Protein AF-A0A8H9K3W3-F1 (afdb_monomer)

Mean predicted aligned error: 12.21 Å

Structure (mmCIF, N/CA/C/O backbone):
data_AF-A0A8H9K3W3-F1
#
_entry.id   AF-A0A8H9K3W3-F1
#
loop_
_atom_site.group_PDB
_atom_site.id
_atom_site.type_symbol
_atom_site.label_atom_id
_atom_site.label_alt_id
_atom_site.label_comp_id
_atom_site.label_asym_id
_atom_site.label_entity_id
_atom_site.label_seq_id
_atom_site.pdbx_PDB_ins_code
_atom_site.Cartn_x
_atom_site.Cartn_y
_atom_site.Cartn_z
_atom_site.occupancy
_atom_site.B_iso_or_equiv
_atom_site.auth_seq_id
_atom_site.auth_comp_id
_atom_site.auth_asym_id
_atom_site.auth_atom_id
_atom_site.pdbx_PDB_model_num
ATOM 1 N N . MET A 1 1 ? 20.165 -15.865 -14.69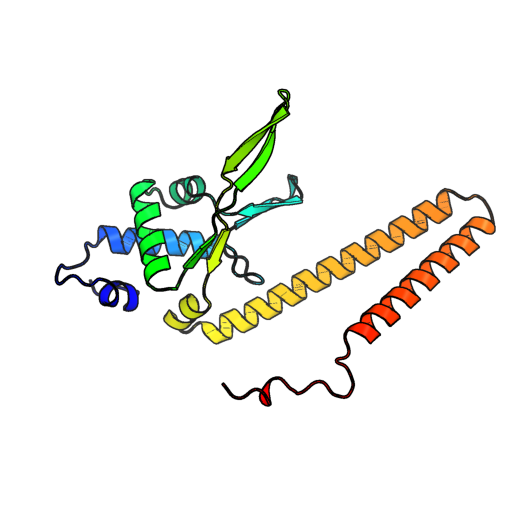4 1.00 43.91 1 MET A N 1
ATOM 2 C CA . MET A 1 1 ? 19.268 -15.900 -13.515 1.00 43.91 1 MET A CA 1
ATOM 3 C C . MET A 1 1 ? 17.821 -15.957 -14.003 1.00 43.91 1 MET A C 1
ATOM 5 O O . MET A 1 1 ? 17.413 -15.048 -14.722 1.00 43.91 1 MET A O 1
ATOM 9 N N . ARG A 1 2 ? 17.068 -17.030 -13.706 1.00 52.25 2 ARG A N 1
ATOM 10 C CA . ARG A 1 2 ? 15.620 -17.091 -14.001 1.00 52.25 2 ARG A CA 1
ATOM 11 C C . ARG A 1 2 ? 14.913 -15.979 -13.216 1.00 52.25 2 ARG A C 1
ATOM 13 O O . ARG A 1 2 ? 15.301 -15.685 -12.091 1.00 52.25 2 ARG A O 1
ATOM 20 N N . SER A 1 3 ? 13.920 -15.322 -13.817 1.00 56.47 3 SER A N 1
ATOM 21 C CA . SER A 1 3 ? 13.124 -14.315 -13.104 1.00 56.47 3 SER A CA 1
ATOM 22 C C . SER A 1 3 ? 12.353 -14.981 -11.965 1.00 56.47 3 SER A C 1
ATOM 24 O O . SER A 1 3 ? 11.585 -15.899 -12.230 1.00 56.47 3 SER A O 1
ATOM 26 N N . THR A 1 4 ? 12.498 -14.478 -10.735 1.00 66.75 4 THR A N 1
ATOM 27 C CA . THR A 1 4 ? 11.695 -14.889 -9.565 1.00 66.75 4 THR A CA 1
ATOM 28 C C . THR A 1 4 ? 10.192 -14.696 -9.791 1.00 66.75 4 THR A C 1
ATOM 30 O O . THR A 1 4 ? 9.378 -15.330 -9.136 1.00 66.75 4 THR A O 1
ATOM 33 N N . ILE A 1 5 ? 9.815 -13.839 -10.747 1.00 75.44 5 ILE A N 1
ATOM 34 C CA . ILE A 1 5 ? 8.431 -13.624 -11.173 1.00 75.44 5 ILE A CA 1
ATOM 35 C C . ILE A 1 5 ? 8.332 -13.999 -12.657 1.00 75.44 5 ILE A C 1
ATOM 37 O O . ILE A 1 5 ? 8.732 -13.197 -13.514 1.00 75.44 5 ILE A O 1
ATOM 41 N N . PRO A 1 6 ? 7.838 -15.202 -12.994 1.00 74.06 6 PRO A N 1
ATOM 42 C CA . PRO A 1 6 ? 7.795 -15.693 -14.374 1.00 74.06 6 PRO A CA 1
ATOM 43 C C . PRO A 1 6 ? 6.991 -14.786 -15.318 1.00 74.06 6 PRO A C 1
ATOM 45 O O . PRO A 1 6 ? 7.376 -14.574 -16.469 1.00 74.06 6 PRO A O 1
ATOM 48 N N . MET A 1 7 ? 5.922 -14.174 -14.798 1.00 78.12 7 MET A N 1
ATOM 49 C CA . MET A 1 7 ? 5.027 -13.268 -15.532 1.00 78.12 7 MET A CA 1
ATOM 50 C C . MET A 1 7 ? 5.758 -12.044 -16.105 1.00 78.12 7 MET A C 1
ATOM 52 O O . MET A 1 7 ? 5.444 -11.601 -17.205 1.00 78.12 7 MET A O 1
ATOM 56 N N . LEU A 1 8 ? 6.780 -11.525 -15.409 1.00 78.62 8 LEU A N 1
ATOM 57 C CA . LEU A 1 8 ? 7.542 -10.357 -15.877 1.00 78.62 8 LEU A CA 1
ATOM 58 C C . LEU A 1 8 ? 8.321 -10.647 -17.161 1.00 78.62 8 LEU A C 1
ATOM 60 O O . LEU A 1 8 ? 8.404 -9.780 -18.033 1.00 78.62 8 LEU A O 1
ATOM 64 N N . ALA A 1 9 ? 8.885 -11.854 -17.267 1.00 74.25 9 ALA A N 1
ATOM 65 C CA . ALA A 1 9 ? 9.609 -12.287 -18.454 1.00 74.25 9 ALA A CA 1
ATOM 66 C C . ALA A 1 9 ? 8.648 -12.496 -19.629 1.00 74.25 9 ALA A C 1
ATOM 68 O O . ALA A 1 9 ? 8.903 -11.974 -20.707 1.00 74.25 9 ALA A O 1
ATOM 69 N N . ARG A 1 10 ? 7.525 -13.190 -19.393 1.00 71.00 10 ARG A N 1
ATOM 70 C CA . ARG A 1 10 ? 6.530 -13.495 -20.433 1.00 71.00 10 ARG A CA 1
ATOM 71 C C . ARG A 1 10 ? 5.846 -12.266 -20.995 1.00 71.00 10 ARG A C 1
ATOM 73 O O . ARG A 1 10 ? 5.627 -12.202 -22.190 1.00 71.00 10 ARG A O 1
ATOM 80 N N . ALA A 1 11 ? 5.505 -11.304 -20.146 1.00 74.50 11 ALA A N 1
ATOM 81 C CA . ALA A 1 11 ? 4.770 -10.149 -20.621 1.00 74.50 11 ALA A CA 1
ATOM 82 C C . ALA A 1 11 ? 5.620 -9.302 -21.581 1.00 74.50 11 ALA A C 1
ATOM 84 O O . ALA A 1 11 ? 5.090 -8.451 -22.283 1.00 74.50 11 ALA A O 1
ATOM 85 N N . LYS A 1 12 ? 6.958 -9.362 -21.501 1.00 73.44 12 LYS A N 1
ATOM 86 C CA . LYS A 1 12 ? 7.819 -8.513 -22.326 1.00 73.44 12 LYS A CA 1
ATOM 87 C C . LYS A 1 12 ? 7.942 -9.152 -23.710 1.00 73.44 12 LYS A C 1
ATOM 89 O O . LYS A 1 12 ? 8.630 -10.158 -23.835 1.00 73.44 12 LYS A O 1
ATOM 94 N N . ASP A 1 13 ? 7.367 -8.519 -24.729 1.00 69.06 13 ASP A N 1
ATOM 95 C CA . ASP A 1 13 ? 7.455 -8.945 -26.136 1.00 69.06 13 ASP A CA 1
ATOM 96 C C . ASP A 1 13 ? 8.844 -8.662 -26.729 1.00 69.06 13 ASP A C 1
ATOM 98 O O . ASP A 1 13 ? 9.031 -7.918 -27.688 1.00 69.06 13 ASP A O 1
ATOM 102 N N . SER A 1 14 ? 9.883 -9.190 -26.089 1.00 71.19 14 SER A N 1
ATOM 103 C CA . SER A 1 14 ? 11.264 -8.982 -26.489 1.00 71.19 14 SER A CA 1
ATOM 104 C C . SER A 1 14 ? 12.053 -10.265 -26.320 1.00 71.19 14 SER A C 1
ATOM 106 O O . SER A 1 14 ? 12.122 -10.830 -25.232 1.00 71.19 14 SER A O 1
ATOM 108 N N . LYS A 1 15 ? 12.754 -10.656 -27.388 1.00 73.94 15 LYS A N 1
ATOM 109 C CA . LYS A 1 15 ? 13.734 -11.751 -27.368 1.00 73.94 15 LYS A CA 1
ATOM 110 C C . LYS A 1 15 ? 14.966 -11.423 -26.509 1.00 73.94 15 LYS A C 1
ATOM 112 O O . LYS A 1 15 ? 15.795 -12.291 -26.255 1.00 73.94 15 LYS A O 1
ATOM 117 N N . ARG A 1 16 ? 15.117 -10.167 -26.063 1.00 73.94 16 ARG A N 1
ATOM 118 C CA . ARG A 1 16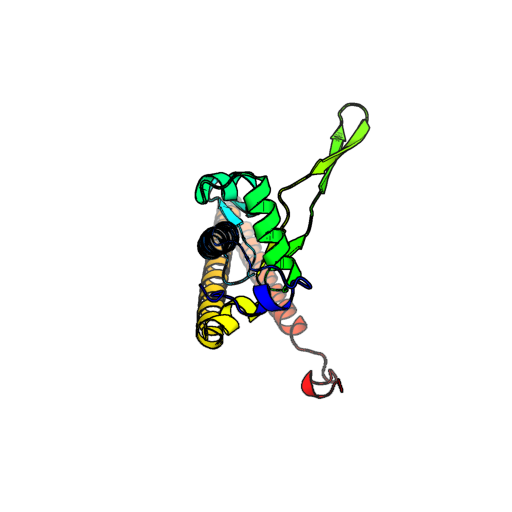 ? 16.280 -9.711 -25.299 1.00 73.94 16 ARG A CA 1
ATOM 119 C C . ARG A 1 16 ? 16.192 -10.139 -23.838 1.00 73.94 16 ARG A C 1
ATOM 121 O O . ARG A 1 16 ? 15.231 -9.822 -23.135 1.00 73.94 16 ARG A O 1
ATOM 128 N N . GLN A 1 17 ? 17.272 -10.742 -23.351 1.00 74.62 17 GLN A N 1
ATOM 129 C CA . GLN A 1 17 ? 17.410 -11.128 -21.952 1.00 74.62 17 GLN A CA 1
ATOM 130 C C . GLN A 1 17 ? 17.262 -9.924 -21.005 1.00 74.62 17 GLN A C 1
ATOM 132 O O . GLN A 1 17 ? 17.802 -8.834 -21.231 1.00 74.62 17 GLN A O 1
ATOM 137 N N . ARG A 1 18 ? 16.520 -10.125 -19.908 1.00 76.19 18 ARG A N 1
ATOM 138 C CA . ARG A 1 18 ? 16.395 -9.132 -18.836 1.00 76.19 18 ARG A CA 1
ATOM 139 C C . ARG A 1 18 ? 17.734 -8.987 -18.111 1.00 76.19 18 ARG A C 1
ATOM 141 O O . ARG A 1 18 ? 18.323 -9.980 -17.689 1.00 76.19 18 ARG A O 1
ATOM 148 N N . ARG A 1 19 ? 18.180 -7.745 -17.927 1.00 82.19 19 ARG A N 1
ATOM 149 C CA . ARG A 1 19 ? 19.365 -7.427 -17.122 1.00 82.19 19 ARG A CA 1
ATOM 150 C C . ARG A 1 19 ? 19.089 -7.704 -15.643 1.00 82.19 19 ARG A C 1
ATOM 152 O O . ARG A 1 19 ? 17.989 -7.425 -15.161 1.00 82.19 19 ARG A O 1
ATOM 159 N N . SER A 1 20 ? 20.091 -8.206 -14.928 1.00 84.31 20 SER A N 1
ATOM 160 C CA . SER A 1 20 ? 20.026 -8.458 -13.480 1.00 84.31 20 SER A CA 1
ATOM 161 C C . SER A 1 20 ? 19.618 -7.208 -12.693 1.00 84.31 20 SER A C 1
ATOM 163 O O . SER A 1 20 ? 18.763 -7.297 -11.820 1.00 84.31 20 SER A O 1
ATOM 165 N N . GLU A 1 21 ? 20.111 -6.033 -13.093 1.00 87.00 21 GLU A N 1
ATOM 166 C CA . GLU A 1 21 ? 19.803 -4.737 -12.466 1.00 87.00 21 GLU A CA 1
ATOM 167 C C . GLU A 1 21 ? 18.293 -4.416 -12.400 1.00 87.00 21 GLU A C 1
ATOM 169 O O . GLU A 1 21 ? 17.808 -3.788 -11.456 1.00 87.00 21 GLU A O 1
ATOM 174 N N . SER A 1 22 ? 17.532 -4.824 -13.422 1.00 85.88 22 SER A N 1
ATOM 175 C CA . SER A 1 22 ? 16.086 -4.579 -13.509 1.00 85.88 22 SER A CA 1
ATOM 176 C C . SER A 1 22 ? 15.336 -5.571 -12.626 1.00 85.88 22 SER A C 1
ATOM 178 O O . SER A 1 22 ? 14.423 -5.175 -11.904 1.00 85.88 22 SER A O 1
ATOM 180 N N . ALA A 1 23 ? 15.780 -6.832 -12.604 1.00 86.44 23 ALA A N 1
ATOM 181 C CA . ALA A 1 23 ? 15.254 -7.836 -11.686 1.00 86.44 23 ALA A CA 1
ATOM 182 C C . ALA A 1 23 ? 15.412 -7.394 -10.224 1.00 86.44 23 ALA A C 1
ATOM 184 O O . ALA A 1 23 ? 14.458 -7.449 -9.454 1.00 86.44 23 ALA A O 1
ATOM 185 N N . GLU A 1 24 ? 16.599 -6.907 -9.871 1.00 91.50 24 GLU A N 1
ATOM 186 C CA . GLU A 1 24 ? 16.906 -6.396 -8.539 1.00 91.50 24 GLU A CA 1
ATOM 187 C C . GLU A 1 24 ? 16.043 -5.180 -8.180 1.00 91.50 24 GLU A C 1
ATOM 189 O O . GLU A 1 24 ? 15.456 -5.139 -7.099 1.00 91.50 24 GLU A O 1
ATOM 194 N N . ALA A 1 25 ? 15.882 -4.229 -9.107 1.00 94.50 25 ALA A N 1
ATOM 195 C CA . ALA A 1 25 ? 15.047 -3.053 -8.881 1.00 94.50 25 ALA A CA 1
ATOM 196 C C . ALA A 1 25 ? 13.586 -3.425 -8.571 1.00 94.50 25 ALA A C 1
ATOM 198 O O . ALA A 1 25 ? 12.996 -2.876 -7.641 1.00 94.50 25 ALA A O 1
ATOM 199 N N . VAL A 1 26 ? 13.010 -4.383 -9.307 1.00 93.50 26 VAL A N 1
ATOM 200 C CA . VAL A 1 26 ? 11.648 -4.872 -9.042 1.00 93.50 26 VAL A CA 1
ATOM 201 C C . VAL A 1 26 ? 11.559 -5.547 -7.675 1.00 93.50 26 VAL A C 1
ATOM 203 O O . VAL A 1 26 ? 10.626 -5.270 -6.923 1.00 93.50 26 VAL A O 1
ATOM 206 N N . THR A 1 27 ? 12.537 -6.379 -7.316 1.00 92.88 27 THR A N 1
ATOM 207 C CA . THR A 1 27 ? 12.581 -7.044 -6.006 1.00 92.88 27 THR A CA 1
ATOM 208 C C . THR A 1 27 ? 12.653 -6.037 -4.855 1.00 92.88 27 THR A C 1
ATOM 210 O O . THR A 1 27 ? 11.908 -6.163 -3.883 1.00 92.88 27 THR A O 1
ATOM 213 N N . LEU A 1 28 ? 13.494 -5.004 -4.964 1.00 96.12 28 LEU A N 1
ATOM 214 C CA . LEU A 1 28 ? 13.604 -3.950 -3.949 1.00 96.12 28 LEU A CA 1
ATOM 215 C C . LEU A 1 28 ? 12.302 -3.155 -3.804 1.00 96.12 28 LEU A C 1
ATOM 217 O O . LEU A 1 28 ? 11.858 -2.890 -2.685 1.00 96.12 28 LEU A O 1
ATOM 221 N N . VAL A 1 29 ? 11.653 -2.819 -4.920 1.00 96.44 29 VAL A N 1
ATOM 222 C CA . VAL A 1 29 ? 10.353 -2.135 -4.903 1.00 96.44 29 VAL A CA 1
ATOM 223 C C . VAL A 1 29 ? 9.269 -3.019 -4.284 1.00 96.44 29 VAL A C 1
ATOM 225 O O . VAL A 1 29 ? 8.509 -2.530 -3.451 1.00 96.44 29 VAL A O 1
ATOM 228 N N . LEU A 1 30 ? 9.224 -4.316 -4.600 1.00 94.88 30 LEU A N 1
ATOM 229 C CA . LEU A 1 30 ? 8.292 -5.258 -3.970 1.00 94.88 30 LEU A CA 1
ATOM 230 C C . LEU A 1 30 ? 8.523 -5.388 -2.465 1.00 94.88 30 LEU A C 1
ATOM 232 O O . LEU A 1 30 ? 7.560 -5.379 -1.703 1.00 94.88 30 LEU A O 1
ATOM 236 N N . LYS A 1 31 ? 9.783 -5.441 -2.018 1.00 95.56 31 LYS A N 1
ATOM 237 C CA . LYS A 1 31 ? 10.126 -5.439 -0.589 1.00 95.56 31 LYS A CA 1
ATOM 238 C C . LYS A 1 31 ? 9.632 -4.164 0.102 1.00 95.56 31 LYS A C 1
ATOM 240 O O . LYS A 1 31 ? 9.088 -4.232 1.202 1.00 95.56 31 LYS A O 1
ATOM 245 N N . CYS A 1 32 ? 9.783 -3.006 -0.546 1.00 97.00 32 CYS A N 1
ATOM 246 C CA . CYS A 1 32 ? 9.259 -1.735 -0.045 1.00 97.00 32 CYS A CA 1
ATOM 247 C C . CYS A 1 32 ? 7.723 -1.749 0.031 1.00 97.00 32 CYS A C 1
ATOM 249 O O . CYS A 1 32 ? 7.161 -1.418 1.070 1.00 97.00 32 CYS A O 1
ATOM 251 N N . ILE A 1 33 ? 7.045 -2.201 -1.024 1.00 95.62 33 ILE A N 1
ATOM 252 C CA . ILE A 1 33 ? 5.585 -2.352 -1.061 1.00 95.62 33 ILE A CA 1
ATOM 253 C C . ILE A 1 33 ? 5.096 -3.266 0.067 1.00 95.62 33 ILE A C 1
ATOM 255 O O . ILE A 1 33 ? 4.185 -2.886 0.793 1.00 95.62 33 ILE A O 1
ATOM 259 N N . ALA A 1 34 ? 5.718 -4.433 0.251 1.00 93.69 34 ALA A N 1
ATOM 260 C CA . ALA A 1 34 ? 5.336 -5.398 1.281 1.00 93.69 34 ALA A CA 1
ATOM 261 C C . ALA A 1 34 ? 5.469 -4.831 2.704 1.00 93.69 34 ALA A C 1
ATOM 263 O O . ALA A 1 34 ? 4.710 -5.213 3.588 1.00 93.69 34 ALA A O 1
ATOM 264 N N . LYS A 1 35 ? 6.396 -3.890 2.928 1.00 95.62 35 LYS A N 1
ATOM 265 C CA . LYS A 1 35 ? 6.537 -3.176 4.206 1.00 95.62 35 LYS A CA 1
ATOM 266 C C . LYS A 1 35 ? 5.394 -2.186 4.467 1.00 95.62 35 LYS A C 1
ATOM 268 O O . LYS A 1 35 ? 5.048 -1.960 5.621 1.00 95.62 35 LYS A O 1
ATOM 273 N N . TYR A 1 36 ? 4.847 -1.579 3.415 1.00 96.12 36 TYR A N 1
ATOM 274 C CA . TYR A 1 36 ? 3.852 -0.500 3.490 1.00 96.12 36 TYR A CA 1
ATOM 275 C C . TYR A 1 36 ? 2.454 -0.931 3.036 1.00 96.12 36 TYR A C 1
ATOM 277 O O . TYR A 1 36 ? 1.604 -0.085 2.776 1.00 96.12 36 TYR A O 1
ATOM 285 N N . ILE A 1 37 ? 2.198 -2.229 2.887 1.00 95.44 37 ILE A N 1
ATOM 286 C CA . ILE A 1 37 ? 0.872 -2.705 2.507 1.00 95.44 37 ILE A CA 1
ATOM 287 C C . ILE A 1 37 ? -0.035 -2.752 3.737 1.00 95.44 37 ILE A C 1
ATOM 289 O O . ILE A 1 37 ? 0.289 -3.376 4.748 1.00 95.44 37 ILE A O 1
ATOM 293 N N . ASP A 1 38 ? -1.199 -2.123 3.638 1.00 93.69 38 ASP A N 1
ATOM 294 C CA . ASP A 1 38 ? -2.280 -2.364 4.581 1.00 93.69 38 ASP A CA 1
ATOM 295 C C . ASP A 1 38 ? -3.029 -3.640 4.184 1.00 93.69 38 ASP A C 1
ATOM 297 O O . ASP A 1 38 ? -3.541 -3.761 3.072 1.00 93.69 38 ASP A O 1
ATOM 301 N N . LEU A 1 39 ? -3.092 -4.619 5.085 1.00 91.25 39 LEU A N 1
ATOM 302 C CA . LEU A 1 39 ? -3.668 -5.929 4.775 1.00 91.25 39 LEU A CA 1
ATOM 303 C C . LEU A 1 39 ? -5.190 -5.900 4.609 1.00 91.25 39 LEU A C 1
ATOM 305 O O . LEU A 1 39 ? -5.729 -6.807 3.978 1.00 91.25 39 LEU A O 1
ATOM 309 N N . THR A 1 40 ? -5.904 -4.907 5.155 1.00 90.81 40 THR A N 1
ATOM 310 C CA . THR A 1 40 ? -7.369 -4.861 5.018 1.00 90.81 40 THR A CA 1
ATOM 311 C C . THR A 1 40 ? -7.791 -4.314 3.660 1.00 90.81 40 THR A C 1
ATOM 313 O O . THR A 1 40 ? -8.666 -4.901 3.009 1.00 90.81 40 THR A O 1
ATOM 316 N N . THR A 1 41 ? -7.128 -3.256 3.193 1.00 91.44 41 THR A N 1
ATOM 317 C CA . THR A 1 41 ? -7.446 -2.575 1.930 1.00 91.44 41 THR A CA 1
ATOM 318 C C . THR A 1 41 ? -6.538 -2.950 0.756 1.00 91.44 41 THR A C 1
ATOM 320 O O . THR A 1 41 ? -6.874 -2.636 -0.383 1.00 91.44 41 THR A O 1
ATOM 323 N N . PHE A 1 42 ? -5.387 -3.581 1.011 1.00 95.12 42 PHE A N 1
ATOM 324 C CA . PHE A 1 42 ? -4.281 -3.774 0.057 1.00 95.12 42 PHE A CA 1
ATOM 325 C C . PHE A 1 42 ? -3.771 -2.489 -0.604 1.00 95.12 42 PHE A C 1
ATOM 327 O O . PHE A 1 42 ? -3.090 -2.533 -1.634 1.00 95.12 42 PHE A O 1
ATOM 334 N N . LYS A 1 43 ? -4.057 -1.334 -0.001 1.00 96.31 43 LYS A N 1
ATOM 335 C CA . LYS A 1 43 ? -3.447 -0.065 -0.389 1.00 96.31 43 LYS A CA 1
ATOM 336 C C . LYS A 1 43 ? -2.030 0.008 0.171 1.00 96.31 43 LYS A C 1
ATOM 338 O O . LYS A 1 43 ? -1.740 -0.514 1.247 1.00 96.31 43 LYS A O 1
ATOM 343 N N . VAL A 1 44 ? -1.147 0.669 -0.568 1.00 97.25 44 VAL A N 1
ATOM 344 C CA . VAL A 1 44 ? 0.247 0.879 -0.173 1.00 97.25 44 VAL A CA 1
ATOM 345 C C . VAL A 1 44 ? 0.413 2.294 0.364 1.00 97.25 44 VAL A C 1
ATOM 347 O O . VAL A 1 44 ? 0.319 3.278 -0.374 1.00 97.25 44 VAL A O 1
ATOM 350 N N . GLY A 1 45 ? 0.700 2.391 1.653 1.00 96.06 45 GLY A N 1
ATOM 351 C CA . GLY A 1 45 ? 0.812 3.648 2.371 1.00 96.06 45 GLY A CA 1
ATOM 352 C C . GLY A 1 45 ? 1.010 3.407 3.857 1.00 96.06 45 GLY A C 1
ATOM 353 O O . GLY A 1 45 ? 1.396 2.323 4.290 1.00 96.06 45 GLY A O 1
ATOM 354 N N . PHE A 1 46 ? 0.795 4.438 4.654 1.00 93.12 46 PHE A N 1
ATOM 355 C CA . PHE A 1 46 ? 0.881 4.311 6.099 1.00 93.12 46 PHE A CA 1
ATOM 356 C C . PHE A 1 46 ? -0.042 5.306 6.782 1.00 93.12 46 PHE A C 1
ATOM 358 O O . PHE A 1 46 ? -0.304 6.402 6.284 1.00 93.12 46 PHE A O 1
ATOM 365 N N . TYR A 1 47 ? -0.516 4.916 7.960 1.00 91.12 47 TYR A N 1
ATOM 366 C CA . TYR A 1 47 ? -1.247 5.809 8.837 1.00 91.12 47 TYR A CA 1
ATOM 367 C C . TYR A 1 47 ? -0.259 6.587 9.704 1.00 91.12 47 TYR A C 1
ATOM 369 O O . TYR A 1 47 ? 0.560 5.994 10.408 1.00 91.12 47 TYR A O 1
ATOM 377 N N . GLN A 1 48 ? -0.328 7.913 9.657 1.00 89.94 48 GLN A N 1
ATOM 378 C CA . GLN A 1 48 ? 0.484 8.773 10.504 1.00 89.94 48 GLN A CA 1
ATOM 379 C C . GLN A 1 48 ? -0.327 9.170 11.738 1.00 89.94 48 GLN A C 1
ATOM 381 O O . GLN A 1 48 ? -1.319 9.892 11.643 1.00 89.94 48 GLN A O 1
ATOM 386 N N . TYR A 1 49 ? 0.112 8.700 12.909 1.00 83.88 49 TYR A N 1
ATOM 387 C CA . TYR A 1 49 ? -0.608 8.901 14.168 1.00 83.88 49 TYR A CA 1
ATOM 388 C C . TYR A 1 49 ? -0.717 10.377 14.571 1.00 83.88 49 TYR A C 1
ATOM 390 O O . TYR A 1 49 ? -1.789 10.799 14.992 1.00 83.88 49 TYR A O 1
ATOM 398 N N . ASN A 1 50 ? 0.336 11.174 14.358 1.00 86.75 50 ASN A N 1
ATOM 399 C CA . ASN A 1 50 ? 0.357 12.592 14.745 1.00 86.75 50 ASN A CA 1
ATOM 400 C C . ASN A 1 50 ? -0.700 13.421 14.005 1.00 86.75 50 ASN A C 1
ATOM 402 O O . ASN A 1 50 ? -1.374 14.248 14.604 1.00 86.75 50 ASN A O 1
ATOM 406 N N . SER A 1 51 ? -0.862 13.187 12.703 1.00 85.19 51 SER A N 1
ATOM 407 C CA . SER A 1 51 ? -1.836 13.891 11.863 1.00 85.19 51 SER A CA 1
ATOM 408 C C . SER A 1 51 ? -3.172 13.155 11.749 1.00 85.19 51 SER A C 1
ATOM 410 O O . SER A 1 51 ? -4.056 13.623 11.036 1.00 85.19 51 SER A O 1
ATOM 412 N N . LYS A 1 52 ? -3.316 11.999 12.420 1.00 86.62 52 LYS A N 1
ATOM 413 C CA . LYS A 1 52 ? -4.483 11.104 12.354 1.00 86.62 52 LYS A CA 1
ATOM 414 C C . LYS A 1 52 ? -4.969 10.858 10.914 1.00 86.62 52 LYS A C 1
ATOM 416 O O . LYS A 1 52 ? -6.167 10.825 10.644 1.00 86.62 52 LYS A O 1
ATOM 421 N N . LYS A 1 53 ? -4.033 10.719 9.970 1.00 89.44 53 LYS A N 1
ATOM 422 C CA . LYS A 1 53 ? -4.334 10.667 8.533 1.00 89.44 53 LYS A CA 1
ATOM 423 C C . LYS A 1 53 ? -3.544 9.571 7.825 1.00 89.44 53 LYS A C 1
ATOM 425 O O . LYS A 1 53 ? -2.400 9.276 8.171 1.00 89.44 53 LYS A O 1
ATOM 430 N N . TRP A 1 54 ? -4.169 8.981 6.809 1.00 90.62 54 TRP A N 1
ATOM 431 C CA . TRP A 1 54 ? -3.523 8.063 5.874 1.00 90.62 54 TRP A CA 1
ATOM 432 C C . TRP A 1 54 ? -2.723 8.819 4.810 1.00 90.62 54 TRP A C 1
ATOM 434 O O . TRP A 1 54 ? -3.216 9.784 4.221 1.00 90.62 54 TRP A O 1
ATOM 444 N N . PHE A 1 55 ? -1.512 8.342 4.528 1.00 92.12 55 PHE A N 1
ATOM 445 C CA . PHE A 1 55 ? -0.656 8.854 3.465 1.00 92.12 55 PHE A CA 1
ATOM 446 C C . PHE A 1 55 ? -0.321 7.744 2.474 1.00 92.12 55 PHE A C 1
ATOM 448 O O . PHE A 1 55 ? 0.265 6.722 2.836 1.00 92.12 55 PHE A O 1
ATOM 455 N N . ASP A 1 56 ? -0.652 7.975 1.205 1.00 94.12 56 ASP A N 1
ATOM 456 C CA . ASP A 1 56 ? -0.263 7.084 0.119 1.00 94.12 56 ASP A CA 1
ATOM 457 C C . ASP A 1 56 ? 1.246 7.150 -0.122 1.00 94.12 56 ASP A C 1
ATOM 459 O O . ASP A 1 56 ? 1.873 8.216 -0.084 1.00 94.12 56 ASP A O 1
ATOM 463 N N . LEU A 1 57 ? 1.852 5.992 -0.391 1.00 94.88 57 LEU A N 1
ATOM 464 C CA . LEU A 1 57 ? 3.302 5.905 -0.515 1.00 94.88 57 LEU A CA 1
ATOM 465 C C . LEU A 1 57 ? 3.791 6.658 -1.766 1.00 94.88 57 LEU A C 1
ATOM 467 O O . LEU A 1 57 ? 3.509 6.268 -2.905 1.00 94.88 57 LEU A O 1
ATOM 471 N N . SER A 1 58 ? 4.546 7.740 -1.567 1.00 94.31 58 SER A N 1
ATOM 472 C CA . SER A 1 58 ? 5.075 8.570 -2.655 1.00 94.31 58 SER A CA 1
ATOM 473 C C . SER A 1 58 ? 6.281 7.925 -3.349 1.00 94.31 58 SER A C 1
ATOM 475 O O . SER A 1 58 ? 7.012 7.132 -2.755 1.00 94.31 58 SER A O 1
ATOM 477 N N . TYR A 1 59 ? 6.549 8.298 -4.609 1.00 94.69 59 TYR A N 1
ATOM 478 C CA . TYR A 1 59 ? 7.744 7.811 -5.316 1.00 94.69 59 TYR A CA 1
ATOM 479 C C . TYR A 1 59 ? 9.040 8.218 -4.617 1.00 94.69 59 TYR A C 1
ATOM 481 O O . TYR A 1 59 ? 9.968 7.417 -4.563 1.00 94.69 59 TYR A O 1
ATOM 489 N N . LYS A 1 60 ? 9.087 9.427 -4.040 1.00 94.56 60 LYS A N 1
ATOM 490 C CA . LYS A 1 60 ? 10.235 9.900 -3.259 1.00 94.56 60 LYS A CA 1
ATOM 491 C C . LYS A 1 60 ? 10.515 8.958 -2.087 1.00 94.56 60 LYS A C 1
ATOM 493 O O . LYS A 1 60 ? 11.646 8.516 -1.929 1.00 94.56 60 LYS A O 1
ATOM 498 N N . LYS A 1 61 ? 9.475 8.559 -1.346 1.00 95.25 61 LYS A N 1
ATOM 499 C CA . LYS A 1 61 ? 9.617 7.642 -0.210 1.00 95.25 61 LYS A CA 1
ATOM 500 C C . LYS A 1 61 ? 10.093 6.252 -0.635 1.00 95.25 61 LYS A C 1
ATOM 502 O O . LYS A 1 61 ? 10.903 5.641 0.053 1.00 95.25 61 LYS A O 1
ATOM 507 N N . ILE A 1 62 ? 9.641 5.767 -1.794 1.00 97.06 62 ILE A N 1
ATOM 508 C CA . ILE A 1 62 ? 10.134 4.506 -2.369 1.00 97.06 62 ILE A CA 1
ATOM 509 C C . ILE A 1 62 ? 11.619 4.626 -2.738 1.00 97.06 62 ILE A C 1
ATOM 511 O O . ILE A 1 62 ? 12.384 3.713 -2.436 1.00 97.06 62 ILE A O 1
ATOM 515 N N . CYS A 1 63 ? 12.047 5.741 -3.340 1.00 97.62 63 CYS A N 1
ATOM 516 C CA . CYS A 1 63 ? 13.463 5.984 -3.644 1.00 97.62 63 CYS A CA 1
ATOM 517 C C . CYS A 1 63 ? 14.305 5.987 -2.360 1.00 97.62 63 CYS A C 1
ATOM 519 O O . CYS A 1 63 ? 15.291 5.264 -2.290 1.00 97.62 63 CYS A O 1
ATOM 521 N N . GLU A 1 64 ? 13.865 6.706 -1.319 1.00 96.62 64 GLU A N 1
ATOM 522 C CA . GLU A 1 64 ? 14.525 6.733 -0.001 1.00 96.62 64 GLU A CA 1
ATOM 523 C C . GLU A 1 64 ? 14.680 5.328 0.598 1.00 96.62 64 GLU A C 1
ATOM 525 O O . GLU A 1 64 ? 15.741 4.985 1.107 1.00 96.62 64 GLU A O 1
ATOM 530 N N . HIS A 1 65 ? 13.643 4.487 0.522 1.00 96.25 65 HIS A N 1
ATOM 531 C CA . HIS A 1 65 ? 13.693 3.138 1.094 1.00 96.25 65 HIS A CA 1
ATOM 532 C C . HIS A 1 65 ? 14.497 2.129 0.281 1.00 96.25 65 HIS A C 1
ATOM 534 O O . HIS A 1 65 ? 14.980 1.152 0.848 1.00 96.25 65 HIS A O 1
ATOM 540 N N . THR A 1 66 ? 14.577 2.310 -1.034 1.00 96.62 66 THR A N 1
ATOM 541 C CA . THR A 1 66 ? 15.210 1.337 -1.935 1.00 96.62 66 THR A CA 1
ATOM 542 C C . THR A 1 66 ? 16.620 1.736 -2.352 1.00 96.62 66 THR A C 1
ATOM 544 O O . THR A 1 66 ? 17.339 0.892 -2.875 1.00 96.62 66 THR A O 1
ATOM 547 N N . GLY A 1 67 ? 17.008 3.004 -2.177 1.00 97.25 67 GLY A N 1
ATOM 548 C CA . GLY A 1 67 ? 18.251 3.563 -2.717 1.00 97.25 67 GLY A CA 1
ATOM 549 C C . GLY A 1 67 ? 18.261 3.693 -4.246 1.00 97.25 67 GLY A C 1
ATOM 550 O O . GLY A 1 67 ? 19.275 4.055 -4.837 1.00 97.25 67 GLY A O 1
ATOM 551 N N . LEU A 1 68 ? 17.147 3.389 -4.919 1.00 97.00 68 LEU A N 1
ATOM 552 C CA . LEU A 1 68 ? 17.040 3.447 -6.372 1.00 97.00 68 LEU A CA 1
ATOM 553 C C . LEU A 1 68 ? 16.763 4.873 -6.850 1.00 97.00 68 LEU A C 1
ATOM 555 O O . LEU A 1 68 ? 16.047 5.643 -6.210 1.00 97.00 68 LEU A O 1
ATOM 559 N N . SER A 1 69 ? 17.242 5.194 -8.053 1.00 97.31 69 SER A N 1
ATOM 560 C CA . SER A 1 69 ? 16.853 6.432 -8.726 1.00 97.31 69 SER A CA 1
ATOM 561 C C . SER A 1 69 ? 15.369 6.422 -9.106 1.00 97.31 69 SER A C 1
ATOM 563 O O . SER A 1 69 ? 14.773 5.374 -9.379 1.00 97.31 69 SER A O 1
ATOM 565 N N . LEU A 1 70 ? 14.778 7.614 -9.221 1.00 96.50 70 LEU A N 1
ATOM 566 C CA . LEU A 1 70 ? 13.366 7.785 -9.575 1.00 96.50 70 LEU A CA 1
ATOM 567 C C . LEU A 1 70 ? 12.988 7.085 -10.890 1.00 96.50 70 LEU A C 1
ATOM 569 O O . LEU A 1 70 ? 11.910 6.503 -10.998 1.00 96.50 70 LEU A O 1
ATOM 573 N N . SER A 1 71 ? 13.885 7.099 -11.881 1.00 96.38 71 SER A N 1
ATOM 574 C CA . SER A 1 71 ? 13.681 6.403 -13.158 1.00 96.38 71 SER A CA 1
ATOM 575 C C . SER A 1 71 ? 13.583 4.885 -12.973 1.00 96.38 71 SER A C 1
ATOM 577 O O . SER A 1 71 ? 12.685 4.250 -13.526 1.00 96.38 71 SER A O 1
ATOM 579 N N . ARG A 1 72 ? 14.448 4.296 -12.134 1.00 95.50 72 ARG A N 1
ATOM 580 C CA . ARG A 1 72 ? 14.420 2.854 -11.838 1.00 95.50 72 ARG A CA 1
ATOM 581 C C . ARG A 1 72 ? 13.168 2.462 -11.063 1.00 95.50 72 ARG A C 1
ATOM 583 O O . ARG A 1 72 ? 12.549 1.462 -11.414 1.00 95.50 72 ARG A O 1
ATOM 590 N N . VAL A 1 73 ? 12.750 3.271 -10.088 1.00 96.69 73 VAL A N 1
ATOM 591 C CA . VAL A 1 73 ? 11.492 3.055 -9.353 1.00 96.69 73 VAL A CA 1
ATOM 592 C C . VAL A 1 73 ? 10.290 3.101 -10.295 1.00 96.69 73 VAL A C 1
ATOM 594 O O . VAL A 1 73 ? 9.472 2.185 -10.283 1.00 96.69 73 VAL A O 1
ATOM 597 N N . ARG A 1 74 ? 10.195 4.122 -11.157 1.00 95.44 74 ARG A N 1
ATOM 598 C CA . ARG A 1 74 ? 9.098 4.242 -12.132 1.00 95.44 74 ARG A CA 1
ATOM 599 C C . ARG A 1 74 ? 9.043 3.048 -13.079 1.00 95.44 74 ARG A C 1
ATOM 601 O O . ARG A 1 74 ? 7.969 2.494 -13.280 1.00 95.44 74 ARG A O 1
ATOM 608 N N . ARG A 1 75 ? 10.190 2.618 -13.615 1.00 93.62 75 ARG A N 1
ATOM 609 C CA . ARG A 1 75 ? 10.269 1.434 -14.487 1.00 93.62 75 ARG A CA 1
ATOM 610 C C . ARG A 1 75 ? 9.840 0.161 -13.762 1.00 93.62 75 ARG A C 1
ATOM 612 O O . ARG A 1 75 ? 9.046 -0.593 -14.308 1.00 93.62 75 ARG A O 1
ATOM 619 N N . ALA A 1 76 ? 10.314 -0.058 -12.537 1.00 94.56 76 ALA A N 1
ATOM 620 C CA . ALA A 1 76 ? 9.937 -1.225 -11.744 1.00 94.56 76 ALA A CA 1
ATOM 621 C C . ALA A 1 76 ? 8.430 -1.257 -11.434 1.00 94.56 76 ALA A C 1
ATOM 623 O O . ALA A 1 76 ? 7.796 -2.299 -11.570 1.00 94.56 76 ALA A O 1
ATOM 624 N N . LEU A 1 77 ? 7.834 -0.116 -11.072 1.00 95.06 77 LEU A N 1
ATOM 625 C CA . LEU A 1 77 ? 6.390 -0.022 -10.845 1.00 95.06 77 LEU A CA 1
ATOM 626 C C . LEU A 1 77 ? 5.597 -0.250 -12.135 1.00 95.06 77 LEU A C 1
ATOM 628 O O . LEU A 1 77 ? 4.637 -1.012 -12.111 1.00 95.06 77 LEU A O 1
ATOM 632 N N . ALA A 1 78 ? 6.030 0.325 -13.259 1.00 93.12 78 ALA A N 1
ATOM 633 C CA . ALA A 1 78 ? 5.408 0.085 -14.559 1.00 93.12 78 ALA A CA 1
ATOM 634 C C . ALA A 1 78 ? 5.479 -1.398 -14.962 1.00 93.12 78 ALA A C 1
ATOM 636 O O . ALA A 1 78 ? 4.508 -1.947 -15.476 1.00 93.12 78 ALA A O 1
ATOM 637 N N . GLU A 1 79 ? 6.595 -2.081 -14.681 1.00 91.56 79 GLU A N 1
ATOM 638 C CA . GLU A 1 79 ? 6.715 -3.525 -14.894 1.00 91.56 79 GLU A CA 1
ATOM 639 C C . GLU A 1 79 ? 5.692 -4.314 -14.069 1.00 91.56 79 GLU A C 1
ATOM 641 O O . GLU A 1 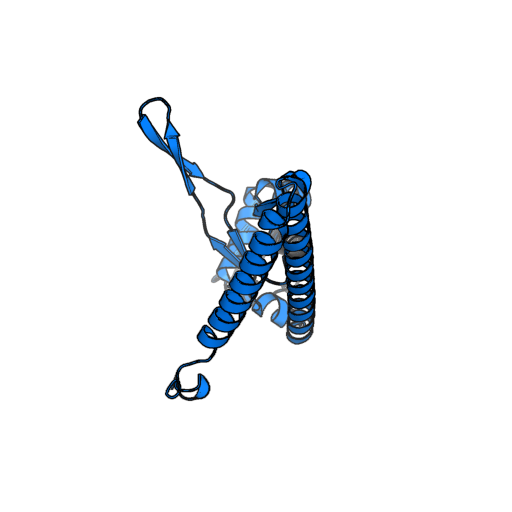79 ? 5.049 -5.204 -14.622 1.00 91.56 79 GLU A O 1
ATOM 646 N N . LEU A 1 80 ? 5.506 -3.972 -12.789 1.00 93.12 80 LEU A N 1
ATOM 647 C CA . LEU A 1 80 ? 4.513 -4.604 -11.912 1.00 93.12 80 LEU A CA 1
ATOM 648 C C . LEU A 1 80 ? 3.069 -4.321 -12.349 1.00 93.12 80 LEU A C 1
ATOM 650 O O . LEU A 1 80 ? 2.227 -5.217 -12.280 1.00 93.12 80 LEU A O 1
ATOM 654 N N . GLN A 1 81 ? 2.789 -3.104 -12.819 1.00 94.06 81 GLN A N 1
ATOM 655 C CA . GLN A 1 81 ? 1.474 -2.737 -13.351 1.00 94.06 81 GLN A CA 1
ATOM 656 C C . GLN A 1 81 ? 1.126 -3.525 -14.603 1.00 94.06 81 GLN A C 1
ATOM 658 O O . GLN A 1 81 ? 0.032 -4.063 -14.729 1.00 94.06 81 GLN A O 1
ATOM 663 N N . ARG A 1 82 ? 2.091 -3.644 -15.510 1.00 91.12 82 ARG A N 1
ATOM 664 C CA . ARG A 1 82 ? 1.939 -4.336 -16.787 1.00 91.12 82 ARG A CA 1
ATOM 665 C C . ARG A 1 82 ? 1.605 -5.820 -16.638 1.00 91.12 82 ARG A C 1
ATOM 667 O O . ARG A 1 82 ? 0.968 -6.382 -17.515 1.00 91.12 82 ARG A O 1
ATOM 674 N N . VAL A 1 83 ? 2.022 -6.451 -15.539 1.00 90.75 83 VAL A N 1
ATOM 675 C CA . VAL A 1 83 ? 1.658 -7.842 -15.210 1.00 90.75 83 VAL A CA 1
ATOM 676 C C . VAL A 1 83 ? 0.462 -7.956 -14.259 1.00 90.75 83 VAL A C 1
ATOM 678 O O . VAL A 1 83 ? 0.176 -9.045 -13.771 1.00 90.75 83 VAL A O 1
ATOM 681 N N . GLY A 1 84 ? -0.223 -6.848 -13.963 1.00 92.44 84 GLY A N 1
ATOM 682 C CA . GLY A 1 84 ? -1.447 -6.832 -13.158 1.00 92.44 84 GLY A CA 1
ATOM 683 C C . GLY A 1 84 ? -1.248 -7.077 -11.658 1.00 92.44 84 GLY A C 1
ATOM 684 O O . GLY A 1 84 ? -2.220 -7.346 -10.952 1.00 92.44 84 GLY A O 1
ATOM 685 N N . LEU A 1 85 ? -0.013 -6.993 -11.150 1.00 93.62 85 LEU A N 1
ATOM 686 C CA . LEU A 1 85 ? 0.289 -7.213 -9.727 1.00 93.62 85 LEU A CA 1
ATOM 687 C C . LEU A 1 85 ? 0.078 -5.960 -8.868 1.00 93.62 85 LEU A C 1
ATOM 689 O O . LEU A 1 85 ? -0.106 -6.058 -7.654 1.00 93.62 85 LEU A O 1
ATOM 693 N N . LEU A 1 86 ? 0.104 -4.791 -9.502 1.00 95.38 86 LEU A N 1
ATOM 694 C CA . LEU A 1 86 ? -0.051 -3.481 -8.885 1.00 95.38 86 LEU A CA 1
ATOM 695 C C . LEU A 1 86 ? -0.964 -2.629 -9.771 1.00 95.38 86 LEU A C 1
ATOM 697 O O . LEU A 1 86 ? -0.764 -2.593 -10.979 1.00 95.38 86 LEU A O 1
ATOM 701 N N . ALA A 1 87 ? -1.892 -1.874 -9.195 1.00 95.81 87 ALA A N 1
ATOM 702 C CA . ALA A 1 87 ? -2.537 -0.763 -9.890 1.00 95.81 87 ALA A CA 1
ATOM 703 C C . ALA A 1 87 ? -2.135 0.570 -9.249 1.00 95.81 87 ALA A C 1
ATOM 705 O O . ALA A 1 87 ? -1.811 0.646 -8.060 1.00 95.81 87 ALA A O 1
ATOM 706 N N . VAL A 1 88 ? -2.092 1.624 -10.065 1.00 95.19 88 VAL A N 1
ATOM 707 C CA . VAL A 1 88 ? -1.754 2.983 -9.628 1.00 95.19 88 VAL A CA 1
ATOM 708 C C . VAL A 1 88 ? -2.867 3.906 -10.087 1.00 95.19 88 VAL A C 1
ATOM 710 O O . VAL A 1 88 ? -3.137 3.999 -11.281 1.00 95.19 88 VAL A O 1
ATOM 713 N N . HIS A 1 89 ? -3.489 4.588 -9.135 1.00 94.12 89 HIS A N 1
ATOM 714 C CA . HIS A 1 89 ? -4.597 5.502 -9.364 1.00 94.12 89 HIS A CA 1
ATOM 715 C C . HIS A 1 89 ? -4.116 6.931 -9.078 1.00 94.12 89 HIS A C 1
ATOM 717 O O . HIS A 1 89 ? -3.840 7.254 -7.915 1.00 94.12 89 HIS A O 1
ATOM 723 N N . PRO A 1 90 ? -3.929 7.773 -10.110 1.00 90.88 90 PRO A N 1
ATOM 724 C CA . PRO A 1 90 ? -3.518 9.158 -9.918 1.00 90.88 90 PRO A CA 1
ATOM 725 C C . PRO A 1 90 ? -4.612 9.946 -9.190 1.00 90.88 90 PRO A C 1
ATOM 727 O O . PRO A 1 90 ? -5.798 9.700 -9.388 1.00 90.88 90 PRO A O 1
ATOM 730 N N . ILE A 1 91 ? -4.201 10.893 -8.345 1.00 89.62 91 ILE A N 1
ATOM 731 C CA . ILE A 1 91 ? -5.108 11.788 -7.620 1.00 89.62 91 ILE A CA 1
ATOM 732 C C . ILE A 1 91 ? -4.629 13.220 -7.800 1.00 89.62 91 ILE A C 1
ATOM 734 O O . ILE A 1 91 ? -3.438 13.508 -7.660 1.00 89.62 91 ILE A O 1
ATOM 738 N N . SER A 1 92 ? -5.579 14.117 -8.026 1.00 88.12 92 SER A N 1
ATOM 739 C CA . SER A 1 92 ? -5.395 15.562 -7.967 1.00 88.12 92 SER A CA 1
ATOM 740 C C . SER A 1 92 ? -6.393 16.182 -6.993 1.00 88.12 92 SER A C 1
ATOM 742 O O . SER A 1 92 ? -7.508 15.690 -6.839 1.00 88.12 92 SER A O 1
ATOM 744 N N . GLU A 1 93 ? -5.994 17.266 -6.340 1.00 84.94 93 GLU A N 1
ATOM 745 C CA . GLU A 1 93 ? -6.862 18.102 -5.510 1.00 84.94 93 GLU A CA 1
ATOM 746 C C . GLU A 1 93 ? -7.010 19.473 -6.162 1.00 84.94 93 GLU A C 1
ATOM 748 O O . GLU A 1 93 ? -6.011 20.065 -6.568 1.00 84.94 93 GLU A O 1
ATOM 753 N N . ALA A 1 94 ? -8.245 19.961 -6.270 1.00 86.25 94 ALA A N 1
ATOM 754 C CA . ALA A 1 94 ? -8.522 21.325 -6.693 1.00 86.25 94 ALA A CA 1
ATOM 755 C C . ALA A 1 94 ? -8.492 22.250 -5.470 1.00 86.25 94 ALA A C 1
ATOM 757 O O . ALA A 1 94 ? -9.120 21.961 -4.453 1.00 86.25 94 ALA A O 1
ATOM 758 N N . VAL A 1 95 ? -7.767 23.355 -5.574 1.00 87.81 95 VAL A N 1
ATOM 759 C CA . VAL A 1 95 ? -7.659 24.389 -4.546 1.00 87.81 95 VAL A CA 1
ATOM 760 C C . VAL A 1 95 ? -7.993 25.721 -5.195 1.00 87.81 95 VAL A C 1
ATOM 762 O O . VAL A 1 95 ? -7.427 26.074 -6.230 1.00 87.81 95 VAL A O 1
ATOM 765 N N . LEU A 1 96 ? -8.917 26.457 -4.585 1.00 88.50 96 LEU A N 1
ATOM 766 C CA . LEU A 1 96 ? -9.246 27.808 -5.010 1.00 88.50 96 LEU A CA 1
ATOM 767 C C . LEU A 1 96 ? -8.141 28.757 -4.533 1.00 88.50 96 LEU A C 1
ATOM 769 O O . LEU A 1 96 ? -7.875 28.858 -3.335 1.00 88.50 96 LEU A O 1
ATOM 773 N N . ALA A 1 97 ? -7.471 29.416 -5.471 1.00 85.75 97 ALA A N 1
ATOM 774 C CA . ALA A 1 97 ? -6.493 30.446 -5.164 1.00 85.75 97 ALA A CA 1
ATOM 775 C C . ALA A 1 97 ? -7.189 31.689 -4.592 1.00 85.75 97 ALA A C 1
ATOM 777 O O . ALA A 1 97 ? -8.361 31.945 -4.863 1.00 85.75 97 ALA A O 1
ATOM 778 N N . SER A 1 98 ? -6.443 32.512 -3.855 1.00 81.81 98 SER A N 1
ATOM 779 C CA . SER A 1 98 ? -6.927 33.806 -3.350 1.00 81.81 98 SER A CA 1
ATOM 780 C C . SER A 1 98 ? -7.376 34.762 -4.463 1.00 81.81 98 SER A C 1
ATOM 782 O O . SER A 1 98 ? -8.182 35.650 -4.214 1.00 81.81 98 SER A O 1
ATOM 784 N N . SER A 1 99 ? -6.896 34.556 -5.693 1.00 82.50 99 SER A N 1
ATOM 785 C CA . SER A 1 99 ? -7.320 35.264 -6.905 1.00 82.50 99 SER A CA 1
ATOM 786 C C . SER A 1 99 ? -8.657 34.781 -7.489 1.00 82.50 99 SER A C 1
ATOM 788 O O . SER A 1 99 ? -9.102 35.326 -8.493 1.00 82.50 99 SER A O 1
ATOM 790 N N . GLY A 1 100 ? -9.279 33.742 -6.918 1.00 87.75 100 GLY A N 1
ATOM 791 C CA . GLY A 1 100 ? -10.491 33.106 -7.448 1.00 87.75 100 GLY A CA 1
ATOM 792 C C . GLY A 1 100 ? -10.241 32.055 -8.541 1.00 87.75 100 GLY A C 1
ATOM 793 O O . GLY A 1 100 ? -11.189 31.460 -9.045 1.00 87.75 100 GLY A O 1
ATOM 794 N N . GLU A 1 101 ? -8.984 31.784 -8.902 1.00 88.56 101 GLU A N 1
ATOM 795 C CA . GLU A 1 101 ? -8.617 30.771 -9.901 1.00 88.56 101 GLU A CA 1
ATOM 796 C C . GLU A 1 101 ? -8.555 29.357 -9.287 1.00 88.56 101 GLU A C 1
ATOM 798 O O . GLU A 1 101 ? -7.953 29.151 -8.232 1.00 88.56 101 GLU A O 1
ATOM 803 N N . LEU A 1 102 ? -9.122 28.353 -9.963 1.00 88.19 102 LEU A N 1
ATOM 804 C CA . LEU A 1 102 ? -9.016 26.944 -9.564 1.00 88.19 102 LEU A CA 1
ATOM 805 C C . LEU A 1 102 ? -7.666 26.350 -9.987 1.00 88.19 102 LEU A C 1
ATOM 807 O O . LEU A 1 102 ? -7.376 26.228 -11.176 1.00 88.19 102 LEU A O 1
ATOM 811 N N . ARG A 1 103 ? -6.860 25.910 -9.016 1.00 86.88 103 ARG A N 1
ATOM 812 C CA . ARG A 1 103 ? -5.560 25.260 -9.246 1.00 86.88 103 ARG A CA 1
ATOM 813 C C . ARG A 1 103 ? -5.595 23.793 -8.850 1.00 86.88 103 ARG A C 1
ATOM 815 O O . ARG A 1 103 ? -6.093 23.447 -7.785 1.00 86.88 103 ARG A O 1
ATOM 822 N N . TYR A 1 104 ? -5.020 22.930 -9.684 1.00 86.62 104 TYR A N 1
ATOM 823 C CA . TYR A 1 104 ? -4.951 21.492 -9.424 1.00 86.62 104 TYR A CA 1
ATOM 824 C C . TYR A 1 104 ? -3.561 21.085 -8.935 1.00 86.62 104 TYR A C 1
ATOM 826 O O . TYR A 1 104 ? -2.558 21.312 -9.609 1.00 86.62 104 TYR A O 1
ATOM 834 N N . TYR A 1 105 ? -3.506 20.424 -7.782 1.00 84.69 105 TYR A N 1
ATOM 835 C CA . TYR A 1 105 ? -2.281 19.904 -7.185 1.00 84.69 105 TYR A CA 1
ATOM 836 C C . TYR A 1 105 ? -2.271 18.379 -7.239 1.00 84.69 105 TYR A C 1
ATOM 838 O O . TYR A 1 105 ? -3.194 17.714 -6.766 1.00 84.69 105 TYR A O 1
ATOM 846 N N . ALA A 1 106 ? -1.210 17.806 -7.808 1.00 85.94 106 ALA A N 1
ATOM 847 C CA . ALA A 1 106 ? -1.040 16.361 -7.865 1.00 85.94 106 ALA A CA 1
ATOM 848 C C . ALA A 1 106 ? -0.706 15.799 -6.475 1.00 85.94 106 ALA A C 1
ATOM 850 O O . ALA A 1 106 ? 0.281 16.193 -5.847 1.00 85.94 106 ALA A O 1
ATOM 851 N N . LYS A 1 107 ? -1.501 14.834 -6.012 1.00 89.12 107 LYS A N 1
ATOM 852 C CA . LYS A 1 107 ? -1.234 14.070 -4.792 1.00 89.12 107 LYS A CA 1
ATOM 853 C C . LYS A 1 107 ? -0.462 12.788 -5.115 1.00 89.12 107 LYS A C 1
ATOM 855 O O . LYS A 1 107 ? -0.471 12.317 -6.256 1.00 89.12 107 LYS A O 1
ATOM 860 N N . PRO A 1 108 ? 0.216 12.183 -4.122 1.00 90.94 108 PRO A N 1
ATOM 861 C CA . PRO A 1 108 ? 0.761 10.843 -4.283 1.00 90.94 108 PRO A CA 1
ATOM 862 C C . PRO A 1 108 ? -0.330 9.869 -4.743 1.00 90.94 108 PRO A C 1
ATOM 864 O O . PRO A 1 108 ? -1.374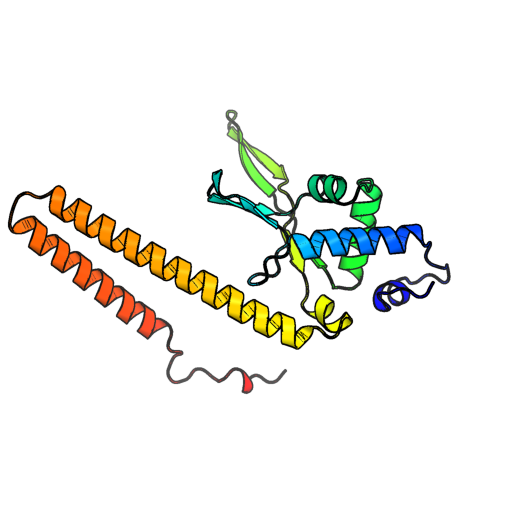 9.753 -4.114 1.00 90.94 108 PRO A O 1
ATOM 867 N N . ALA A 1 109 ? -0.083 9.177 -5.854 1.00 91.62 109 ALA A N 1
ATOM 868 C CA . ALA A 1 109 ? -1.047 8.235 -6.414 1.00 91.62 109 ALA A CA 1
ATOM 869 C C . ALA A 1 109 ? -1.298 7.048 -5.468 1.00 91.62 109 ALA A C 1
ATOM 871 O O . ALA A 1 109 ? -0.330 6.465 -4.954 1.00 91.62 109 ALA A O 1
ATOM 872 N N . ILE A 1 110 ? -2.562 6.635 -5.327 1.00 94.88 110 ILE A N 1
ATOM 873 C CA . ILE A 1 110 ? -2.926 5.415 -4.599 1.00 94.88 110 ILE A CA 1
ATOM 874 C C . ILE A 1 110 ? -2.341 4.226 -5.347 1.00 94.88 110 ILE A C 1
ATOM 876 O O . ILE A 1 110 ? -2.521 4.074 -6.553 1.00 94.88 110 ILE A O 1
ATOM 880 N N . LYS A 1 111 ? -1.664 3.358 -4.608 1.00 96.69 111 LYS A N 1
ATOM 881 C CA . LYS A 1 111 ? -1.121 2.094 -5.102 1.00 96.69 111 LYS A CA 1
ATOM 882 C C . LYS A 1 111 ? -1.906 0.962 -4.465 1.00 96.69 111 LYS A C 1
ATOM 884 O O . LYS A 1 111 ? -2.013 0.933 -3.243 1.00 96.69 111 LYS A O 1
ATOM 889 N N . THR A 1 112 ? -2.452 0.059 -5.266 1.00 97.00 112 THR A N 1
ATOM 890 C CA . THR A 1 112 ? -3.221 -1.100 -4.795 1.00 97.00 112 THR A CA 1
ATOM 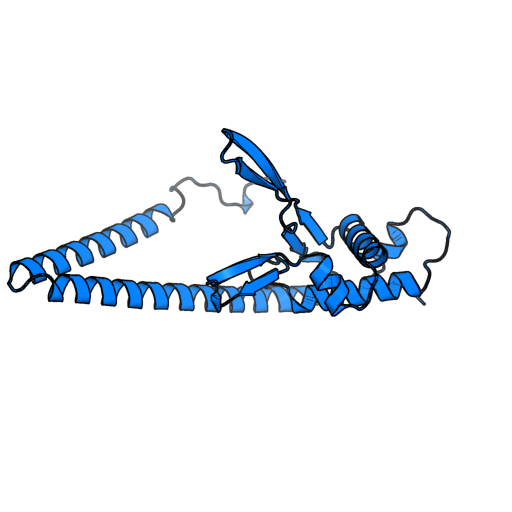891 C C . THR A 1 112 ? -2.568 -2.386 -5.267 1.00 97.00 112 THR A C 1
ATOM 893 O O . THR A 1 112 ? -2.127 -2.494 -6.410 1.00 97.00 112 THR A O 1
ATOM 896 N N . ILE A 1 113 ? -2.477 -3.360 -4.368 1.00 96.19 113 ILE A N 1
ATOM 897 C CA . ILE A 1 113 ? -1.872 -4.659 -4.651 1.00 96.19 113 ILE A CA 1
ATOM 898 C C . ILE A 1 113 ? -2.951 -5.672 -4.986 1.00 96.19 113 ILE A C 1
ATOM 900 O O . ILE A 1 113 ? -3.957 -5.788 -4.289 1.00 96.19 113 ILE A O 1
ATOM 904 N N . ASN A 1 114 ? -2.713 -6.425 -6.055 1.00 94.06 114 ASN A N 1
ATOM 905 C CA . ASN A 1 114 ? -3.576 -7.529 -6.433 1.00 94.06 114 ASN A CA 1
ATOM 906 C C . ASN A 1 114 ? -3.261 -8.761 -5.570 1.00 94.06 114 ASN A C 1
ATOM 908 O O . ASN A 1 114 ? -2.093 -9.085 -5.341 1.00 94.06 114 ASN A O 1
ATOM 912 N N . LEU A 1 115 ? -4.294 -9.495 -5.145 1.00 91.19 115 LEU A N 1
ATOM 913 C CA . LEU A 1 115 ? -4.148 -10.765 -4.428 1.00 91.19 115 LEU A CA 1
ATOM 914 C C . LEU A 1 115 ? -3.290 -11.778 -5.210 1.00 91.19 115 LEU A C 1
ATOM 916 O O . LEU A 1 115 ? -2.574 -12.572 -4.600 1.00 91.19 115 LEU A O 1
ATOM 920 N N . ALA A 1 116 ? -3.290 -11.691 -6.546 1.00 90.31 116 ALA A N 1
ATOM 921 C CA . ALA A 1 116 ? -2.438 -12.489 -7.426 1.00 90.31 116 ALA A CA 1
ATOM 922 C C . ALA A 1 116 ? -0.940 -12.403 -7.073 1.00 90.31 116 ALA A C 1
ATOM 924 O O . ALA A 1 116 ? -0.216 -13.379 -7.262 1.00 90.31 116 ALA A O 1
ATOM 925 N N . LEU A 1 117 ? -0.471 -11.284 -6.499 1.00 91.44 117 LEU A N 1
ATOM 926 C CA . LEU A 1 117 ? 0.910 -11.166 -6.023 1.00 91.44 117 LEU A CA 1
ATOM 927 C C . LEU A 1 117 ? 1.241 -12.233 -4.979 1.00 91.44 117 LEU A C 1
ATOM 929 O O . LEU A 1 117 ? 2.319 -12.811 -5.019 1.00 91.44 117 LEU A O 1
ATOM 933 N N . PHE A 1 118 ? 0.319 -12.514 -4.062 1.00 91.56 118 PHE A N 1
ATOM 934 C CA . PHE A 1 118 ? 0.521 -13.509 -3.013 1.00 91.56 118 PHE A CA 1
ATOM 935 C C . PHE A 1 118 ? 0.351 -14.934 -3.531 1.00 91.56 118 PHE A C 1
ATOM 937 O O . PHE A 1 118 ? 1.059 -15.832 -3.076 1.00 91.56 118 PHE A O 1
ATOM 944 N N . ALA A 1 119 ? -0.525 -15.131 -4.518 1.00 90.62 119 ALA A N 1
ATOM 945 C CA . ALA A 1 119 ? -0.682 -16.415 -5.192 1.00 90.62 119 ALA A CA 1
ATOM 946 C C . ALA A 1 119 ? 0.618 -16.865 -5.878 1.00 90.62 119 ALA A C 1
ATOM 948 O O . ALA A 1 119 ? 0.971 -18.038 -5.791 1.00 90.62 119 ALA A O 1
ATOM 949 N N . LEU A 1 120 ? 1.389 -15.933 -6.456 1.00 89.19 120 LEU A N 1
ATOM 950 C CA . LEU A 1 120 ? 2.710 -16.231 -7.033 1.00 89.19 120 LEU A CA 1
ATOM 951 C C . LEU A 1 120 ? 3.699 -16.837 -6.028 1.00 89.19 120 LEU A C 1
ATOM 953 O O . LEU A 1 120 ? 4.618 -17.542 -6.434 1.00 89.19 120 LEU A O 1
ATOM 957 N N . PHE A 1 121 ? 3.518 -16.560 -4.737 1.00 88.81 121 PHE A N 1
ATOM 958 C CA . PHE A 1 121 ? 4.358 -17.085 -3.661 1.00 88.81 121 PHE A CA 1
ATOM 959 C C . PHE A 1 121 ? 3.681 -18.216 -2.869 1.00 88.81 121 PHE A C 1
ATOM 961 O O . PHE A 1 121 ? 4.216 -18.633 -1.847 1.00 88.81 121 PHE A O 1
ATOM 968 N N . GLY A 1 122 ? 2.507 -18.699 -3.296 1.00 91.69 122 GLY A N 1
ATOM 969 C CA . GLY A 1 122 ? 1.753 -19.728 -2.570 1.00 91.69 122 GLY A CA 1
ATOM 970 C C . GLY A 1 122 ? 1.175 -19.247 -1.232 1.00 91.69 122 GLY A C 1
ATOM 971 O O . GLY A 1 122 ? 0.958 -20.045 -0.327 1.00 91.69 122 GLY A O 1
ATOM 972 N N . LEU A 1 123 ? 0.942 -17.938 -1.076 1.00 93.06 123 LEU A N 1
ATOM 973 C CA . LEU A 1 123 ? 0.530 -17.314 0.191 1.00 93.06 123 LEU A CA 1
ATOM 974 C C . LEU A 1 123 ? -0.950 -16.907 0.243 1.00 93.06 123 LEU A C 1
ATOM 976 O O . LEU A 1 123 ? -1.345 -16.205 1.175 1.00 93.06 123 LEU A O 1
ATOM 980 N N . THR A 1 124 ? -1.772 -17.323 -0.723 1.00 92.50 124 THR A N 1
ATOM 981 C CA . THR A 1 124 ? -3.181 -16.902 -0.849 1.00 92.50 124 THR A CA 1
ATOM 982 C C . THR A 1 124 ? -3.969 -17.107 0.447 1.00 92.50 124 THR A C 1
ATOM 984 O O . THR A 1 124 ? -4.479 -16.139 1.017 1.00 92.50 124 THR A O 1
ATOM 987 N N . ASP A 1 125 ? -3.989 -18.330 0.977 1.00 93.12 125 ASP A N 1
A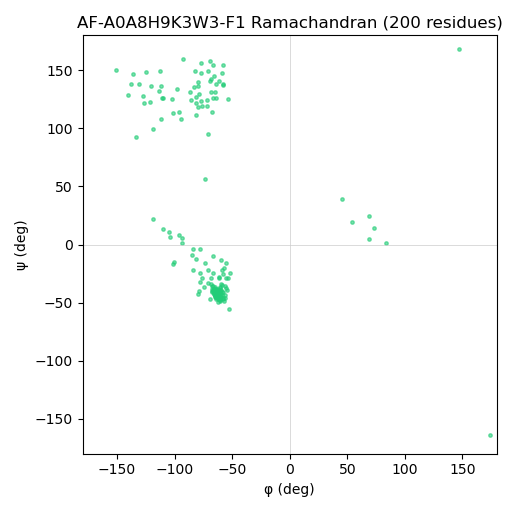TOM 988 C CA . ASP A 1 125 ? -4.754 -18.676 2.181 1.00 93.12 125 ASP A CA 1
ATOM 989 C C . ASP A 1 125 ? -4.249 -17.928 3.413 1.00 93.12 125 ASP A C 1
ATOM 991 O O . ASP A 1 125 ? -5.020 -17.484 4.270 1.00 93.12 125 ASP A O 1
ATOM 995 N N . ARG A 1 126 ? -2.924 -17.764 3.511 1.00 94.38 126 ARG A N 1
ATOM 996 C CA . ARG A 1 126 ? -2.304 -17.048 4.625 1.00 94.38 126 ARG A CA 1
ATOM 997 C C . ARG A 1 126 ? -2.712 -15.583 4.606 1.00 94.38 126 ARG A C 1
ATOM 999 O O . ARG A 1 126 ? -3.098 -15.053 5.643 1.00 94.38 126 ARG A O 1
ATOM 1006 N N . VAL A 1 127 ? -2.671 -14.947 3.442 1.00 94.06 127 VAL A N 1
ATOM 1007 C CA . VAL A 1 127 ? -3.058 -13.546 3.263 1.00 94.06 127 VAL A CA 1
ATOM 1008 C C . VAL A 1 127 ? -4.537 -13.328 3.529 1.00 94.06 127 VAL A C 1
ATOM 1010 O O . VAL A 1 127 ? -4.884 -12.355 4.191 1.00 94.06 127 VAL A O 1
ATOM 1013 N N . GLN A 1 128 ? -5.410 -14.239 3.101 1.00 92.94 128 GLN A N 1
ATOM 1014 C CA . GLN A 1 128 ? -6.834 -14.158 3.426 1.00 92.94 128 GLN A CA 1
ATOM 1015 C C . GLN A 1 128 ? -7.074 -14.241 4.940 1.00 92.94 128 GLN A C 1
ATOM 1017 O O . GLN A 1 128 ? -7.790 -13.405 5.498 1.00 92.94 128 GLN A O 1
ATOM 1022 N N . LYS A 1 129 ? -6.416 -15.182 5.632 1.00 94.69 129 LYS A N 1
ATOM 1023 C CA . LYS A 1 129 ? -6.488 -15.303 7.098 1.00 94.69 129 LYS A CA 1
ATOM 1024 C C . LYS A 1 129 ? -5.961 -14.049 7.799 1.00 94.69 129 LYS A C 1
ATOM 1026 O O . LYS A 1 129 ? -6.608 -13.541 8.714 1.00 94.69 129 LYS A O 1
ATOM 1031 N N . GLU A 1 130 ? -4.813 -13.522 7.380 1.00 93.94 130 GLU A N 1
ATOM 1032 C CA . GLU A 1 130 ? -4.243 -12.307 7.976 1.00 93.94 130 GLU A CA 1
ATOM 1033 C C . GLU A 1 130 ? -5.089 -11.059 7.683 1.00 93.94 130 GLU A C 1
ATOM 1035 O O . GLU A 1 130 ? -5.284 -10.233 8.575 1.00 93.94 130 GLU A O 1
ATOM 1040 N N . ARG A 1 131 ? -5.699 -10.960 6.498 1.00 93.88 131 ARG A N 1
ATOM 1041 C CA . ARG A 1 131 ? -6.659 -9.902 6.155 1.00 93.88 131 ARG A CA 1
ATOM 1042 C C . ARG A 1 131 ? -7.895 -9.940 7.049 1.00 93.88 131 ARG A C 1
ATOM 1044 O O . ARG A 1 131 ? -8.289 -8.908 7.586 1.00 93.88 131 ARG A O 1
ATOM 1051 N N . GLN A 1 132 ? -8.475 -11.120 7.276 1.00 93.44 132 GLN A N 1
ATOM 1052 C CA . GLN A 1 132 ? -9.607 -11.280 8.197 1.00 93.44 132 GLN A CA 1
ATOM 1053 C C . GLN A 1 132 ? -9.230 -10.907 9.635 1.00 93.44 132 GLN A C 1
ATOM 1055 O O . GLN A 1 132 ? -9.991 -10.220 10.319 1.00 93.44 132 GLN A O 1
ATOM 1060 N N . LYS A 1 133 ? -8.046 -11.322 10.104 1.00 93.81 133 LYS A N 1
ATOM 1061 C CA . LYS A 1 133 ? -7.534 -10.926 11.424 1.00 93.81 133 LYS A CA 1
ATOM 1062 C C . LYS A 1 133 ? -7.368 -9.410 11.523 1.00 93.81 133 LYS A C 1
ATOM 1064 O O . LYS A 1 133 ? -7.794 -8.830 12.517 1.00 93.81 133 LYS A O 1
ATOM 1069 N N . ALA A 1 134 ? -6.782 -8.770 10.514 1.00 91.25 134 ALA A N 1
ATOM 1070 C CA . ALA A 1 134 ? -6.597 -7.323 10.480 1.00 91.25 134 ALA A CA 1
ATOM 1071 C C . ALA A 1 134 ? -7.944 -6.576 10.475 1.00 91.25 134 ALA A C 1
ATOM 1073 O O . ALA A 1 134 ? -8.115 -5.634 11.246 1.00 91.25 134 ALA A O 1
ATOM 1074 N N . TYR A 1 135 ? -8.929 -7.059 9.711 1.00 92.12 135 TYR A N 1
ATOM 1075 C CA . TYR A 1 135 ? -10.286 -6.506 9.698 1.00 92.12 135 TYR A CA 1
ATOM 1076 C C . TYR A 1 135 ? -10.955 -6.589 11.076 1.00 92.12 135 TYR A C 1
ATOM 1078 O O . TYR A 1 135 ? -11.471 -5.593 11.576 1.00 92.12 135 TYR A O 1
ATOM 1086 N N . LYS A 1 136 ? -10.883 -7.748 11.746 1.00 93.19 136 LYS A N 1
ATOM 1087 C CA . LYS A 1 136 ? -11.420 -7.911 13.110 1.00 93.19 136 LYS A CA 1
ATOM 1088 C C . LYS A 1 136 ? -10.754 -6.961 14.112 1.00 93.19 136 LYS A C 1
ATOM 1090 O O . LYS A 1 136 ? -11.439 -6.418 14.973 1.00 93.19 136 LYS A O 1
ATOM 1095 N N . ARG A 1 137 ? -9.437 -6.734 13.997 1.00 90.56 137 ARG A N 1
ATOM 1096 C CA . ARG A 1 137 ? -8.713 -5.766 14.844 1.00 90.56 137 ARG A CA 1
ATOM 1097 C C . ARG A 1 137 ? -9.185 -4.332 14.603 1.00 90.56 137 ARG A C 1
ATOM 1099 O O . ARG A 1 137 ? -9.393 -3.615 15.575 1.00 90.56 137 ARG A O 1
ATOM 1106 N N . GLN A 1 138 ? -9.366 -3.930 13.341 1.00 87.56 138 GLN A N 1
ATOM 1107 C CA . GLN A 1 138 ? -9.891 -2.603 12.993 1.00 87.56 138 GLN A CA 1
ATOM 1108 C C . GLN A 1 138 ? -11.309 -2.418 13.540 1.00 87.56 138 GLN A C 1
ATOM 1110 O O . GLN A 1 138 ? -11.545 -1.472 14.283 1.00 87.56 138 GLN A O 1
ATOM 1115 N N . LYS A 1 139 ? -12.201 -3.383 13.296 1.00 89.44 139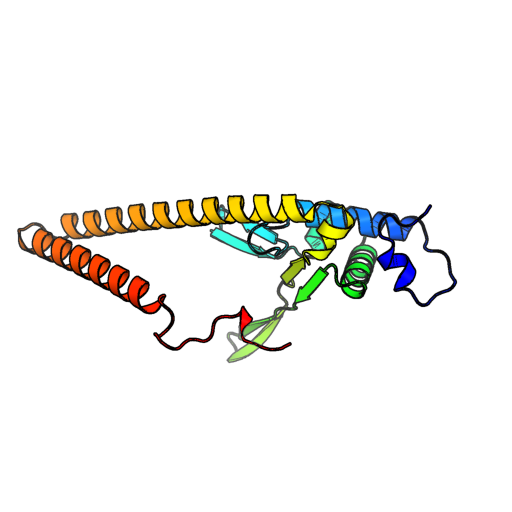 LYS A N 1
ATOM 1116 C CA . LYS A 1 139 ? -13.578 -3.357 13.801 1.00 89.44 139 LYS A CA 1
ATOM 1117 C C . LYS A 1 139 ? -13.643 -3.227 15.327 1.00 89.44 139 LYS A C 1
ATOM 1119 O O . LYS A 1 139 ? -14.360 -2.373 15.827 1.00 89.44 139 LYS A O 1
ATOM 1124 N N . ARG A 1 140 ? -12.848 -4.010 16.067 1.00 91.50 140 ARG A N 1
ATOM 1125 C CA . ARG A 1 140 ? -12.789 -3.914 17.536 1.00 91.50 140 ARG A CA 1
ATOM 1126 C C . ARG A 1 140 ? -12.328 -2.530 18.003 1.00 91.50 140 ARG A C 1
ATOM 1128 O O . ARG A 1 140 ? -12.860 -2.013 18.976 1.00 91.50 140 ARG A O 1
ATOM 1135 N N . LYS A 1 141 ? -11.346 -1.938 17.320 1.00 88.06 141 LYS A N 1
ATOM 1136 C CA . LYS A 1 141 ? -10.842 -0.599 17.648 1.00 88.06 141 LYS A CA 1
ATOM 1137 C C . LYS A 1 141 ? -11.888 0.486 17.375 1.00 88.06 141 LYS A C 1
ATOM 1139 O O . LYS A 1 141 ? -12.021 1.398 18.177 1.00 88.06 141 LYS A O 1
ATOM 1144 N N . GLU A 1 142 ? -12.627 0.370 16.274 1.00 86.25 142 GLU A N 1
ATOM 1145 C CA . GLU A 1 142 ? -13.739 1.271 15.943 1.00 86.25 142 GLU A CA 1
ATOM 1146 C C . GLU A 1 142 ? -14.904 1.143 16.931 1.00 86.25 142 GLU A C 1
ATOM 1148 O O . GLU A 1 142 ? -15.515 2.140 17.298 1.00 86.25 142 GLU A O 1
ATOM 1153 N N . GLU A 1 143 ? -15.226 -0.073 17.376 1.00 86.62 143 GLU A N 1
ATOM 1154 C CA . GLU A 1 143 ? -16.246 -0.301 18.406 1.00 86.62 143 GLU A CA 1
ATOM 1155 C C . GLU A 1 143 ? -15.831 0.328 19.740 1.00 86.62 143 GLU A C 1
ATOM 1157 O O . GLU A 1 143 ? -16.627 1.044 20.338 1.00 86.62 143 GLU A O 1
ATOM 1162 N N . GLN A 1 144 ? -14.574 0.139 20.156 1.00 87.31 144 GLN A N 1
ATOM 1163 C CA . GLN A 1 144 ? -14.025 0.743 21.374 1.00 87.31 144 GLN A CA 1
ATOM 1164 C C . GLN A 1 144 ? -14.032 2.274 21.319 1.00 87.31 144 GLN A C 1
ATOM 1166 O O . GLN A 1 144 ? -14.503 2.916 22.256 1.00 87.31 144 GLN A O 1
ATOM 1171 N N . SER A 1 145 ? -13.586 2.869 20.207 1.00 85.56 145 SER A N 1
ATOM 1172 C CA . SER A 1 145 ? -13.610 4.328 20.069 1.00 85.56 145 SER A CA 1
ATOM 1173 C C . SER A 1 145 ? -15.038 4.872 20.099 1.00 85.56 145 SER A C 1
ATOM 1175 O O . SER A 1 145 ? -15.283 5.889 20.733 1.00 85.56 145 SER A O 1
ATOM 1177 N N . ARG A 1 146 ? -16.005 4.174 19.486 1.00 82.12 146 ARG A N 1
ATOM 1178 C CA . ARG A 1 146 ? -17.423 4.566 19.540 1.00 82.12 146 ARG A CA 1
ATOM 1179 C C . ARG A 1 146 ? -17.998 4.486 20.948 1.00 82.12 146 ARG A C 1
ATOM 1181 O O . ARG A 1 146 ? -18.758 5.370 21.329 1.00 82.12 146 ARG A O 1
ATOM 1188 N N . THR A 1 147 ? -17.665 3.447 21.714 1.00 83.12 147 THR A N 1
ATOM 1189 C CA . THR A 1 147 ? -18.114 3.342 23.110 1.00 83.12 147 THR A CA 1
ATOM 1190 C C . THR A 1 147 ? -17.510 4.445 23.973 1.00 83.12 147 THR A C 1
ATOM 1192 O O . THR A 1 147 ? -18.240 5.082 24.722 1.00 83.12 147 THR A O 1
ATOM 1195 N N . GLU A 1 148 ? -16.219 4.746 23.807 1.00 81.44 148 GLU A N 1
ATOM 1196 C CA . GLU A 1 148 ? -15.545 5.838 24.522 1.00 81.44 148 GLU A CA 1
ATOM 1197 C C . GLU A 1 148 ? -16.131 7.213 24.152 1.00 81.44 148 GLU A C 1
ATOM 1199 O O . GLU A 1 148 ? -16.375 8.049 25.022 1.00 81.44 148 GLU A O 1
ATOM 1204 N N . GLU A 1 149 ? -16.411 7.452 22.868 1.00 81.19 149 GLU A N 1
ATOM 1205 C CA . GLU A 1 149 ? -17.081 8.667 22.388 1.00 81.19 149 GLU A CA 1
ATOM 1206 C C . GLU A 1 149 ? -18.502 8.799 22.954 1.00 81.19 149 GLU A C 1
ATOM 1208 O O . GLU A 1 149 ? -18.890 9.884 23.397 1.00 81.19 149 GLU A O 1
ATOM 1213 N N . ALA A 1 150 ? -19.271 7.707 22.989 1.00 76.56 150 ALA A N 1
ATOM 1214 C CA . ALA A 1 150 ? -20.609 7.686 23.572 1.00 76.56 150 ALA A CA 1
ATOM 1215 C C . ALA A 1 150 ? -20.581 7.973 25.082 1.00 76.56 150 ALA A C 1
ATOM 1217 O O . ALA A 1 150 ? -21.358 8.798 25.561 1.00 76.56 150 ALA A O 1
ATOM 1218 N N . GLU A 1 151 ? -19.661 7.357 25.827 1.00 77.94 151 GLU A N 1
ATOM 1219 C CA . GLU A 1 151 ? -19.483 7.610 27.261 1.00 77.94 151 GLU A CA 1
ATOM 1220 C C . GLU A 1 151 ? -19.063 9.056 27.546 1.00 77.94 151 GLU A C 1
ATOM 1222 O O . GLU A 1 151 ? -19.612 9.688 28.451 1.00 77.94 151 GLU A O 1
ATOM 1227 N N . ASN A 1 152 ? -18.138 9.611 26.756 1.00 80.50 152 ASN A N 1
ATOM 1228 C CA . ASN A 1 152 ? -17.727 11.009 26.879 1.00 80.50 152 ASN A CA 1
ATOM 1229 C C . ASN A 1 152 ? -18.882 11.964 26.574 1.00 80.50 152 ASN A C 1
ATOM 1231 O O . ASN A 1 152 ? -19.108 12.902 27.332 1.00 80.50 152 ASN A O 1
ATOM 1235 N N . THR A 1 153 ? -19.665 11.689 25.528 1.00 78.75 153 THR A N 1
ATOM 1236 C CA . THR A 1 153 ? -20.843 12.496 25.1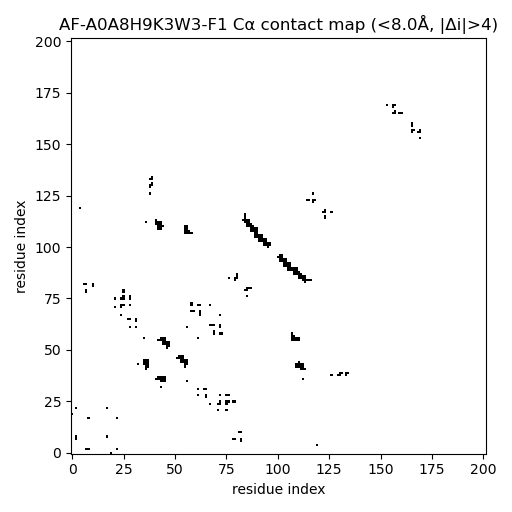75 1.00 78.75 153 THR A CA 1
ATOM 1237 C C . THR A 1 153 ? -21.870 12.489 26.307 1.00 78.75 153 THR A C 1
ATOM 1239 O O . THR A 1 153 ? -22.364 13.543 26.700 1.00 78.75 153 THR A O 1
ATOM 1242 N N . VAL A 1 154 ? -22.157 11.317 26.886 1.00 76.50 154 VAL A N 1
ATOM 1243 C CA . VAL A 1 154 ? -23.080 11.187 28.024 1.00 76.50 154 VAL A CA 1
ATOM 1244 C C . VAL A 1 154 ? -22.559 11.941 29.250 1.00 76.50 154 VAL A C 1
ATOM 1246 O O . VAL A 1 154 ? -23.329 12.661 29.881 1.00 76.50 154 VAL A O 1
ATOM 1249 N N . LYS A 1 155 ? -21.261 11.842 29.571 1.00 76.00 155 LYS A N 1
ATOM 1250 C CA . LYS A 1 155 ? -20.652 12.593 30.683 1.00 76.00 155 LYS A CA 1
ATOM 1251 C C . LYS A 1 155 ? -20.732 14.104 30.473 1.00 76.00 155 LYS A C 1
ATOM 1253 O O . LYS A 1 155 ? -21.131 14.801 31.398 1.00 76.00 155 LYS A O 1
ATOM 1258 N N . THR A 1 156 ? -20.411 14.598 29.276 1.00 74.06 156 THR A N 1
ATOM 1259 C CA . THR A 1 156 ? -20.499 16.028 28.942 1.00 74.06 156 THR A CA 1
ATOM 1260 C C . THR A 1 156 ? -21.932 16.548 29.049 1.00 74.06 156 THR A C 1
ATOM 1262 O O . THR A 1 156 ? -22.150 17.628 29.595 1.00 74.06 156 THR A O 1
ATOM 1265 N N . LEU A 1 157 ? -22.915 15.773 28.576 1.00 67.12 157 LEU A N 1
ATOM 1266 C CA . LEU A 1 157 ? -24.330 16.124 28.702 1.00 67.12 157 LEU A CA 1
ATOM 1267 C C . LEU A 1 157 ? -24.770 16.173 30.168 1.00 67.12 157 LEU A C 1
ATOM 1269 O O . LEU A 1 157 ? -25.434 17.124 30.554 1.00 67.12 157 LEU A O 1
ATOM 1273 N N . LEU A 1 158 ? -24.361 15.202 30.991 1.00 66.25 158 LEU A N 1
ATOM 1274 C CA . LEU A 1 158 ? -24.698 15.164 32.418 1.00 66.25 158 LEU A CA 1
ATOM 1275 C C . LEU A 1 158 ? -24.024 16.287 33.222 1.00 66.25 158 LEU A C 1
ATOM 1277 O O . LEU A 1 158 ? -24.632 16.798 34.156 1.00 66.25 158 LEU A O 1
ATOM 1281 N N . SER A 1 159 ? -22.801 16.695 32.865 1.00 65.25 159 SER A N 1
ATOM 1282 C CA . SER A 1 159 ? -22.086 17.791 33.536 1.00 65.25 159 SER A CA 1
ATOM 1283 C C . SER A 1 159 ? -22.563 19.188 33.126 1.00 65.25 159 SER A C 1
ATOM 1285 O O . SER A 1 159 ? -22.369 20.135 33.877 1.00 65.25 159 SER A O 1
ATOM 1287 N N . GLY A 1 160 ? -23.155 19.338 31.935 1.00 59.47 160 GLY A N 1
ATOM 1288 C CA . GLY A 1 160 ? -23.675 20.618 31.429 1.00 59.47 160 GLY A CA 1
ATOM 1289 C C . GLY A 1 160 ? -25.090 20.959 31.908 1.00 59.47 160 GLY A C 1
ATOM 1290 O O . GLY A 1 160 ? -25.605 22.030 31.597 1.00 59.47 160 GLY A O 1
ATOM 1291 N N . SER A 1 161 ? -25.732 20.053 32.643 1.00 55.28 161 SER A N 1
ATOM 1292 C CA . SER A 1 161 ? -27.110 20.182 33.107 1.00 55.28 161 SER A CA 1
ATOM 1293 C C . SER A 1 161 ? -27.197 19.824 34.588 1.00 55.28 161 SER A C 1
ATOM 1295 O O . SER A 1 161 ? -27.380 18.660 34.950 1.00 55.28 161 SER A O 1
ATOM 1297 N N . GLU A 1 162 ? -27.086 20.815 35.463 1.00 49.06 162 GLU A N 1
ATOM 1298 C CA . GLU A 1 162 ? -27.413 20.621 36.873 1.00 49.06 162 GLU A CA 1
ATOM 1299 C C . GLU A 1 162 ? -28.942 20.478 37.013 1.00 49.06 162 GLU A C 1
ATOM 1301 O O . GLU A 1 162 ? -29.682 21.458 37.024 1.00 49.06 162 GLU A O 1
ATOM 1306 N N . GLY A 1 163 ? -29.445 19.234 37.034 1.00 54.94 163 GLY A N 1
ATOM 1307 C CA . GLY A 1 163 ? -30.849 18.919 37.343 1.00 54.94 163 GLY A CA 1
ATOM 1308 C C . GLY A 1 163 ? -31.438 17.707 36.605 1.00 54.94 163 GLY A C 1
ATOM 1309 O O . GLY A 1 163 ? -30.875 17.208 35.631 1.00 54.94 163 GLY A O 1
ATOM 1310 N N . LEU A 1 164 ? -32.626 17.247 37.040 1.00 52.94 164 LEU A N 1
ATOM 1311 C CA . LEU A 1 164 ? -33.359 16.088 36.478 1.00 52.94 164 LEU A CA 1
ATOM 1312 C C . LEU A 1 164 ? -33.564 16.151 34.946 1.00 52.94 164 LEU A C 1
ATOM 1314 O O . LEU A 1 164 ? -33.696 15.110 34.299 1.00 52.94 164 LEU A O 1
ATOM 1318 N N . SER A 1 165 ? -33.546 17.357 34.367 1.00 57.84 165 SER A N 1
ATOM 1319 C CA . SER A 1 165 ? -33.602 17.614 32.918 1.00 57.84 165 SER A CA 1
ATOM 1320 C C . SER A 1 165 ? -32.445 16.949 32.154 1.00 57.84 165 SER A C 1
ATOM 1322 O O . SER A 1 165 ? -32.659 16.305 31.125 1.00 57.84 165 SER A O 1
ATOM 1324 N N . GLY A 1 166 ? -31.233 16.993 32.712 1.00 58.66 166 GLY A N 1
ATOM 1325 C CA . GLY A 1 166 ? -30.037 16.378 32.136 1.00 58.66 166 GLY A CA 1
ATOM 1326 C C . GLY A 1 166 ? -30.109 14.868 32.001 1.00 58.66 166 GLY A C 1
ATOM 1327 O O . GLY A 1 166 ? -29.768 14.283 30.973 1.00 58.66 166 GLY A O 1
ATOM 1328 N N . VAL A 1 167 ? -30.620 14.227 33.051 1.00 61.62 167 VAL A N 1
ATOM 1329 C CA . VAL A 1 167 ? -30.770 12.770 33.126 1.00 61.62 167 VAL A CA 1
ATOM 1330 C C . VAL A 1 167 ? -31.818 12.279 32.123 1.00 61.62 167 VAL A C 1
ATOM 1332 O O . VAL A 1 167 ? -31.625 11.244 31.479 1.00 61.62 167 VAL A O 1
ATOM 1335 N N . ALA A 1 168 ? -32.909 13.030 31.945 1.00 65.25 168 ALA A N 1
ATOM 1336 C CA . ALA A 1 168 ? -33.929 12.733 30.943 1.00 65.25 168 ALA A CA 1
ATOM 1337 C C . ALA A 1 168 ? -33.382 12.880 29.513 1.00 65.25 168 ALA A C 1
ATOM 1339 O O . ALA A 1 168 ? -33.608 12.002 28.677 1.00 65.25 168 ALA A O 1
ATOM 1340 N N . MET A 1 169 ? -32.600 13.933 29.252 1.00 62.25 169 MET A N 1
ATOM 1341 C CA . MET A 1 169 ? -31.970 14.165 27.950 1.00 62.25 169 MET A CA 1
ATOM 1342 C C . MET A 1 169 ? -30.946 13.070 27.616 1.00 62.25 169 MET A C 1
ATOM 1344 O O . MET A 1 169 ? -30.975 12.513 26.520 1.00 62.25 169 MET A O 1
ATOM 1348 N N . ALA A 1 170 ? -30.115 12.667 28.584 1.00 63.62 170 ALA A N 1
ATOM 1349 C CA . ALA A 1 170 ? -29.166 11.565 28.428 1.00 63.62 170 ALA A CA 1
ATOM 1350 C C . ALA A 1 170 ? -29.867 10.223 28.134 1.00 63.62 170 ALA A C 1
ATOM 1352 O O . ALA A 1 170 ? -29.453 9.492 27.230 1.00 63.62 170 ALA A O 1
ATOM 1353 N N . LYS A 1 171 ? -30.972 9.912 28.833 1.00 70.38 171 LYS A N 1
ATOM 1354 C CA . LYS A 1 171 ? -31.803 8.727 28.539 1.00 70.38 171 LYS A CA 1
ATOM 1355 C C . LYS A 1 171 ? -32.412 8.779 27.137 1.00 70.38 171 LYS A C 1
ATOM 1357 O O . LYS A 1 171 ? -32.402 7.763 26.445 1.00 70.38 171 LYS A O 1
ATOM 1362 N N . ALA A 1 172 ? -32.911 9.937 26.706 1.00 71.81 172 ALA A N 1
ATOM 1363 C CA . ALA A 1 172 ? -33.497 10.108 25.379 1.00 71.81 172 ALA A CA 1
ATOM 1364 C C . ALA A 1 172 ? -32.457 9.921 24.261 1.00 71.81 172 ALA A C 1
ATOM 1366 O O . ALA A 1 172 ? -32.729 9.222 23.285 1.00 71.81 172 ALA A O 1
ATOM 1367 N N . VAL A 1 173 ? -31.247 10.465 24.429 1.00 68.75 173 VAL A N 1
ATOM 1368 C CA . VAL A 1 173 ? -30.134 10.296 23.479 1.00 68.75 173 VAL A CA 1
ATOM 1369 C C . VAL A 1 173 ? -29.697 8.831 23.393 1.00 68.75 173 VAL A C 1
ATOM 1371 O O . VAL A 1 173 ? -29.562 8.298 22.292 1.00 68.75 173 VAL A O 1
ATOM 1374 N N . LEU A 1 174 ? -29.555 8.142 24.531 1.00 72.62 174 LEU A N 1
ATOM 1375 C CA . LEU A 1 174 ? -29.243 6.707 24.566 1.00 72.62 174 LEU A CA 1
ATOM 1376 C C . LEU A 1 174 ? -30.326 5.864 23.878 1.00 72.62 174 LEU A C 1
ATOM 1378 O O . LEU A 1 174 ? -30.014 4.950 23.114 1.00 72.62 174 LEU A O 1
ATOM 1382 N N . GLN A 1 175 ? -31.601 6.180 24.111 1.00 77.12 175 GLN A N 1
ATOM 1383 C CA . GLN A 1 175 ? -32.720 5.489 23.477 1.00 77.12 175 GLN A CA 1
ATOM 1384 C C . GLN A 1 175 ? -32.751 5.731 21.961 1.00 77.12 175 GLN A C 1
ATOM 1386 O O . GLN A 1 175 ? -32.954 4.783 21.201 1.00 77.12 175 GLN A O 1
ATOM 1391 N N . ALA A 1 176 ? -32.487 6.962 21.515 1.00 74.19 176 ALA A N 1
ATOM 1392 C CA . ALA A 1 176 ? -32.402 7.320 20.102 1.00 74.19 176 ALA A CA 1
ATOM 1393 C C . ALA A 1 176 ? -31.227 6.622 19.395 1.00 74.19 176 ALA A C 1
ATOM 1395 O O . ALA A 1 176 ? -31.413 6.072 18.308 1.00 74.19 176 ALA A O 1
ATOM 1396 N N . ALA A 1 177 ? -30.051 6.559 20.030 1.00 73.38 177 ALA A N 1
ATOM 1397 C CA . ALA A 1 177 ? -28.890 5.832 19.514 1.00 73.38 177 ALA A CA 1
ATOM 1398 C C . ALA A 1 177 ? -29.190 4.330 19.356 1.00 73.38 177 ALA A C 1
ATOM 1400 O O . ALA A 1 177 ? -28.944 3.752 18.296 1.00 73.38 177 ALA A O 1
ATOM 1401 N N . LYS A 1 178 ? -29.828 3.718 20.362 1.00 75.38 178 LYS A N 1
ATOM 1402 C CA . LYS A 1 178 ? -30.243 2.307 20.328 1.00 75.38 178 LYS A CA 1
ATOM 1403 C C . LYS A 1 178 ? -31.262 2.036 19.214 1.00 75.38 178 LYS A C 1
ATOM 1405 O O . LYS A 1 178 ? -31.173 1.029 18.513 1.00 75.38 178 LYS A O 1
ATOM 1410 N N . TYR A 1 179 ? -32.210 2.951 19.004 1.00 73.19 179 TYR A N 1
ATOM 1411 C CA . TYR A 1 179 ? -33.190 2.857 17.916 1.00 73.19 179 TYR A CA 1
ATOM 1412 C C . TYR A 1 179 ? -32.538 2.997 16.530 1.00 73.19 179 TYR A C 1
ATOM 1414 O O . TYR A 1 179 ? -32.898 2.272 15.597 1.00 73.19 179 TYR A O 1
ATOM 1422 N N . ALA A 1 180 ? -31.556 3.892 16.392 1.00 72.88 180 ALA A N 1
ATOM 1423 C CA . ALA A 1 180 ? -30.800 4.087 15.157 1.00 72.88 180 ALA A CA 1
ATOM 1424 C C . ALA A 1 180 ? -29.953 2.853 14.798 1.00 72.88 180 ALA A C 1
ATOM 1426 O O . ALA A 1 180 ? -29.944 2.440 13.637 1.00 72.88 180 ALA A O 1
ATOM 1427 N N . GLU A 1 181 ? -29.317 2.207 15.780 1.00 71.06 181 GLU A N 1
ATOM 1428 C CA . GLU A 1 181 ? -28.588 0.949 15.572 1.00 71.06 181 GLU A CA 1
ATOM 1429 C C . GLU A 1 181 ? -29.502 -0.188 15.105 1.00 71.06 181 GLU A C 1
ATOM 1431 O O . GLU A 1 181 ? -29.191 -0.861 14.121 1.00 71.06 181 GLU A O 1
ATOM 1436 N N . VAL A 1 182 ? -30.661 -0.378 15.745 1.00 72.50 182 VAL A N 1
ATOM 1437 C CA . VAL A 1 182 ? -31.646 -1.396 15.334 1.00 72.50 182 VAL A CA 1
ATOM 1438 C C . VAL A 1 182 ? -32.151 -1.128 13.913 1.00 72.50 182 VAL A C 1
ATOM 1440 O O . VAL A 1 182 ? -32.282 -2.058 13.112 1.00 72.50 182 VAL A O 1
ATOM 1443 N N . LYS A 1 183 ? -32.387 0.139 13.555 1.00 69.50 183 LYS A N 1
ATOM 1444 C CA . LYS A 1 183 ? -32.781 0.531 12.194 1.00 69.50 183 LYS A CA 1
ATOM 1445 C C . LYS A 1 183 ? -31.671 0.248 11.172 1.00 69.50 183 LYS A C 1
ATOM 1447 O O . LYS A 1 183 ? -31.961 -0.299 10.110 1.00 69.50 183 LYS A O 1
ATOM 1452 N N . ALA A 1 184 ? -30.413 0.537 11.504 1.00 67.69 184 ALA A N 1
ATOM 1453 C CA . ALA A 1 184 ? -29.252 0.252 10.655 1.00 67.69 184 ALA A CA 1
ATOM 1454 C C . ALA A 1 184 ? -28.957 -1.255 10.511 1.00 67.69 184 ALA A C 1
ATOM 1456 O O . ALA A 1 184 ? -28.429 -1.697 9.492 1.00 67.69 184 ALA A O 1
ATOM 1457 N N . GLN A 1 185 ? -29.297 -2.069 11.512 1.00 65.88 185 GLN A N 1
ATOM 1458 C CA . GLN A 1 185 ? -29.221 -3.530 11.412 1.00 65.88 185 GLN A CA 1
ATOM 1459 C C . GLN A 1 185 ? -30.347 -4.099 10.541 1.00 65.88 185 GLN A C 1
ATOM 1461 O O . GLN A 1 185 ? -30.115 -5.029 9.770 1.00 65.88 185 GLN A O 1
ATOM 1466 N N . ARG A 1 186 ? -31.552 -3.519 10.612 1.00 61.59 186 ARG A N 1
ATOM 1467 C CA . ARG A 1 186 ? -32.683 -3.895 9.749 1.00 61.59 186 ARG A CA 1
ATOM 1468 C C . ARG A 1 186 ? -32.439 -3.547 8.280 1.00 61.59 186 ARG A C 1
ATOM 1470 O O . ARG A 1 186 ? -32.807 -4.346 7.430 1.00 61.59 186 ARG A O 1
ATOM 1477 N N . SER A 1 187 ? -31.771 -2.431 7.976 1.00 59.41 187 SER A N 1
ATOM 1478 C CA . SER A 1 187 ? -31.438 -2.048 6.592 1.00 59.41 187 SER A CA 1
ATOM 1479 C C . SER A 1 187 ? -30.314 -2.877 5.956 1.00 59.41 187 SER A C 1
ATOM 1481 O O . SER A 1 187 ? -30.164 -2.857 4.739 1.00 59.41 187 SER A O 1
ATOM 1483 N N . LYS A 1 188 ? -29.530 -3.619 6.753 1.00 56.03 188 LYS A N 1
ATOM 1484 C CA . LYS A 1 188 ? -28.501 -4.553 6.263 1.00 56.03 188 LYS A CA 1
ATOM 1485 C C . LYS A 1 188 ? -29.041 -5.939 5.907 1.00 56.03 188 LYS A C 1
ATOM 1487 O O . LYS A 1 188 ? -28.288 -6.740 5.358 1.00 56.03 188 LYS A O 1
ATOM 1492 N N . LYS A 1 189 ? -30.303 -6.251 6.226 1.00 50.19 189 LYS A N 1
ATOM 1493 C CA . LYS A 1 189 ? -30.938 -7.479 5.737 1.00 50.19 189 LYS A CA 1
ATOM 1494 C C . LYS A 1 189 ? -31.339 -7.256 4.274 1.00 50.19 189 LYS A C 1
ATOM 1496 O O . LYS A 1 189 ? -32.052 -6.286 4.016 1.00 50.19 189 LYS A O 1
ATOM 1501 N N . PRO A 1 190 ? -30.881 -8.094 3.327 1.00 48.50 190 PRO A N 1
ATOM 1502 C CA . PRO A 1 190 ? -31.335 -7.988 1.947 1.00 48.50 190 PRO A CA 1
ATOM 1503 C C . PRO A 1 190 ? -32.865 -8.167 1.892 1.00 48.50 190 PRO A C 1
ATOM 1505 O O . PRO A 1 190 ? -33.423 -8.862 2.750 1.00 48.50 190 PRO A O 1
ATOM 1508 N N . PRO A 1 191 ? -33.563 -7.504 0.951 1.00 54.31 191 PRO A N 1
ATOM 1509 C CA . PRO A 1 191 ? -35.012 -7.616 0.835 1.00 54.31 191 PRO A CA 1
ATOM 1510 C C . PRO A 1 191 ? -35.429 -9.084 0.622 1.00 54.31 191 PRO A C 1
ATOM 1512 O O . PRO A 1 191 ? -34.636 -9.854 0.080 1.00 54.31 191 PRO A O 1
ATOM 1515 N N . PRO A 1 192 ? -36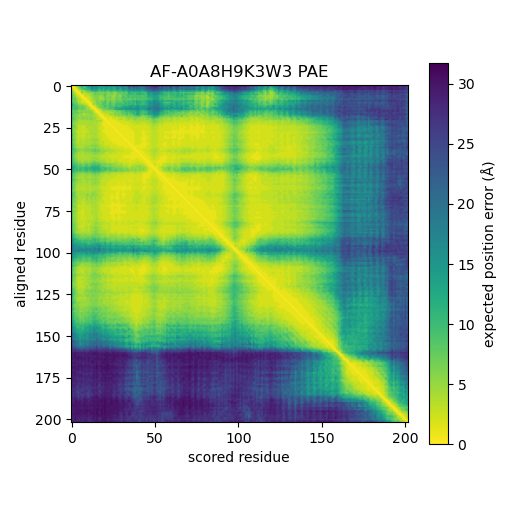.664 -9.478 0.992 1.00 53.69 192 PRO A N 1
ATOM 1516 C CA . PRO A 1 192 ? -37.117 -10.877 0.973 1.00 53.69 192 PRO A CA 1
ATOM 1517 C C . PRO A 1 192 ? -36.986 -11.606 -0.379 1.00 53.69 192 PRO A C 1
ATOM 1519 O O . PRO A 1 192 ? -37.037 -12.827 -0.398 1.00 53.69 192 PRO A O 1
ATOM 1522 N N . ASN A 1 193 ? -36.792 -10.862 -1.478 1.00 53.91 193 ASN A N 1
ATOM 1523 C CA . ASN A 1 193 ? -36.651 -11.348 -2.856 1.00 53.91 193 ASN A CA 1
ATOM 1524 C C . ASN A 1 193 ? -35.287 -11.009 -3.503 1.00 53.91 193 ASN A C 1
ATOM 1526 O O . ASN A 1 193 ? -35.187 -10.932 -4.726 1.00 53.91 193 ASN A O 1
ATOM 1530 N N . ALA A 1 194 ? -34.230 -10.746 -2.730 1.00 49.78 194 ALA A N 1
ATOM 1531 C CA . ALA A 1 194 ? -32.898 -10.590 -3.317 1.00 49.78 194 ALA A CA 1
ATOM 1532 C C . ALA A 1 194 ? -32.365 -11.958 -3.785 1.00 49.78 194 ALA A C 1
ATOM 1534 O O . ALA A 1 194 ? -32.209 -12.859 -2.963 1.00 49.78 194 ALA A O 1
ATOM 1535 N N . LEU A 1 195 ? -32.089 -12.101 -5.086 1.00 50.47 195 LEU A N 1
ATOM 1536 C CA . LEU A 1 195 ? -31.410 -13.276 -5.645 1.00 50.47 195 LEU A CA 1
ATOM 1537 C C . LEU A 1 195 ? -30.042 -13.451 -4.969 1.00 50.47 195 LEU A C 1
ATOM 1539 O O . LEU A 1 195 ? -29.338 -12.461 -4.731 1.00 50.47 195 LEU A O 1
ATOM 1543 N N . ASN A 1 196 ? -29.672 -14.689 -4.635 1.00 52.66 196 ASN A N 1
ATOM 1544 C CA . ASN A 1 196 ? -28.368 -14.954 -4.038 1.00 52.66 196 ASN A CA 1
ATOM 1545 C C . ASN A 1 196 ? -27.283 -14.755 -5.103 1.00 52.66 196 ASN A C 1
ATOM 1547 O O . ASN A 1 196 ? -27.515 -14.964 -6.289 1.00 52.66 196 ASN A O 1
ATOM 1551 N N . GLY A 1 197 ? -26.083 -14.335 -4.693 1.00 46.84 197 GLY A N 1
ATOM 1552 C CA . GLY A 1 197 ? -24.977 -14.049 -5.622 1.00 46.84 197 GLY A CA 1
ATOM 1553 C C . GLY A 1 197 ? -24.536 -15.242 -6.483 1.00 46.84 197 GLY A C 1
ATOM 1554 O O . GLY A 1 197 ? -23.827 -15.034 -7.462 1.00 46.84 197 GLY A O 1
ATOM 1555 N N . ASP A 1 198 ? -24.982 -16.451 -6.135 1.00 46.06 198 ASP A N 1
ATOM 1556 C CA . ASP A 1 198 ? -24.761 -17.692 -6.881 1.00 46.06 198 ASP A CA 1
ATOM 1557 C C . ASP A 1 198 ? -25.748 -17.872 -8.060 1.00 46.06 198 ASP A C 1
ATOM 1559 O O . ASP A 1 198 ? -25.514 -18.712 -8.925 1.00 46.06 198 ASP A O 1
ATOM 1563 N N . ASP A 1 199 ? -26.815 -17.063 -8.134 1.00 44.47 199 ASP A N 1
ATOM 1564 C CA . ASP A 1 199 ? -27.868 -17.120 -9.165 1.00 44.47 199 ASP A CA 1
ATOM 1565 C C . ASP A 1 199 ? -27.602 -16.179 -10.361 1.00 44.47 199 ASP A C 1
ATOM 1567 O O . ASP A 1 199 ? -28.454 -16.012 -11.236 1.00 44.47 199 ASP A O 1
ATOM 1571 N N . ILE A 1 200 ? -26.434 -15.526 -10.408 1.00 42.69 200 ILE A N 1
ATOM 1572 C CA . ILE A 1 200 ? -26.030 -14.661 -11.524 1.00 42.69 200 ILE A CA 1
ATOM 1573 C C . ILE A 1 200 ? -25.190 -15.506 -12.497 1.00 42.69 200 ILE A C 1
ATOM 1575 O O . ILE A 1 200 ? -24.052 -15.839 -12.160 1.00 42.69 200 ILE A O 1
ATOM 1579 N N . PRO A 1 201 ? -25.695 -15.870 -13.692 1.00 40.97 201 PRO A N 1
ATOM 1580 C CA . PRO A 1 201 ? -24.876 -16.566 -14.678 1.00 40.97 201 PRO A CA 1
ATOM 1581 C C . PRO A 1 201 ? -23.764 -15.627 -15.174 1.00 40.97 201 PRO A C 1
ATOM 1583 O O . PRO A 1 201 ? -24.047 -14.498 -15.582 1.00 40.97 201 PRO A O 1
ATOM 1586 N N . TYR A 1 202 ? -22.511 -16.089 -15.087 1.00 51.25 202 TYR A N 1
ATOM 1587 C CA . TYR A 1 202 ? -21.335 -15.423 -15.665 1.00 51.25 202 TYR A CA 1
ATOM 1588 C C . TYR A 1 202 ? -21.363 -15.437 -17.193 1.00 51.25 202 TYR A C 1
ATOM 1590 O O . TYR A 1 202 ? -21.718 -16.496 -17.761 1.00 51.25 202 TYR A O 1
#

Organism: Vibrio parahaemolyticus (NCBI:txid670)

Sequence (202 aa):
MRSTIPMLARAKDSKRQRRSESAEAVTLVLKCIAKYIDLTTFKVGFYQYNSKKWFDLSYKKICEHTGLSLSRVRRALAELQRVGLLAVHPISEAVLASSGELRYYAKPAIKTINLALFALFGLTDRVQKERQKAYKRQKRKEEQSRTEEAENTVKTLLSGSEGLSGVAMAKAVLQAAKYAEVKAQRSKKPPPNALNGDDIPY

Secondary structure (DSSP, 8-state):
---SSHHHHHTS--SSPPPHHHHHHHHHHHHHHHHSB-TTT-BBEEEETTTTEEEE--HHHHHHHH---HHHHHHHHHHHHHTTSEEEEEEEEEEE-TTS-EEEEEEEEEEEE-THHHHTTT-HHHHHHHHHHHHHHHHHHHHHHHHHHHHHHHHHHHHT--SHHHHHHHHHHHHHHHHHHHHHHHTTSPPTTPPPGGGS--

Nearest PDB structures (foldseek):
  2fok-assembly2_B  TM=3.037E-01  e=5.496E-01  Planomicrobium okeanokoites
  7ane-assembly1_Ap  TM=3.032E-01  e=2.427E+00  Leishmania major
  3b8m-assembly1_C  TM=2.653E-01  e=2.144E+00  Escherichia coli

Radius of gyration: 24.76 Å; Cα contacts (8 Å, |Δi|>4): 181; chains: 1; bounding box: 57×55×65 Å

pLDDT: mean 82.06, std 14.88, range [40.97, 97.62]

Solvent-accessible surface area (backbone atoms only — not comparable to full-atom values): 11713 Å² total; per-residue (Å²): 133,82,64,95,53,63,58,61,61,69,71,46,96,55,94,68,80,84,57,68,72,57,56,50,45,34,52,42,51,50,55,53,44,67,74,28,47,39,66,70,79,31,37,30,30,49,75,40,75,92,76,72,40,79,44,46,53,36,72,68,58,50,25,72,76,56,74,44,54,68,69,55,51,51,51,31,50,51,53,38,36,76,65,62,36,33,48,76,46,83,43,70,46,79,42,75,42,97,87,72,48,80,41,78,45,79,48,58,35,45,32,38,54,36,70,66,53,37,48,78,72,74,35,46,71,59,50,54,53,50,21,52,53,47,43,54,52,50,52,52,51,53,52,51,52,50,52,53,51,51,51,50,51,49,49,53,48,46,71,75,29,96,50,75,67,21,58,51,51,48,51,51,51,53,52,51,53,53,51,50,51,54,51,57,55,59,69,68,52,75,62,101,81,64,77,58,88,86,75,60,87,130

Foldseek 3Di:
DQQLQVLLVVLDPDPDDDDPLLSLLLVLLVVQQVVQADLQQQKGWDQDPVVRDTAHQALVNSCVRRVDDSVSNVSSVVSCVSSVQKDWAWDWDWDQDPVRDTDIDTGGTIMGGDLVVCVSVVCNVVSVVVNVVSVVVVVVVVVVVVVVVLVVVLVVLLVVDDDPVSVVVSVVVVVVVVVVVVVVVVVPDPPPPDDDPVPDDD